Protein AF-A0ABC7ZG56-F1 (afdb_monomer)

Sequence (244 aa):
MPSNALLIEEIAHLINVSHSSVHNWIKTNLLEKLEIDHKIYVKTSSFLDFCRNHLGKNKLNKYANKSLKGVHNHQELILKYLEMLENSSDLENLGSYYEKELSNTTRNLEGIYYTPNRIVEQLFTLPKDFDATQAIFCDPAVGSGNFVMHALKLGFKVENIYGYDTDAFAVALTKKRIKERYRLDCPNIMQKDFLSLKHAPQFDCIFTNPPWGKKYNQNQKENFKQKFNLSQSLDSASLFFIAS

Structure (mmCIF, N/CA/C/O backbone):
data_AF-A0ABC7ZG56-F1
#
_entry.id   AF-A0ABC7ZG56-F1
#
loop_
_atom_site.group_PDB
_atom_site.id
_atom_site.type_symbol
_atom_site.label_atom_id
_atom_site.label_alt_id
_atom_site.label_comp_id
_atom_site.label_asym_id
_atom_site.label_entity_id
_atom_site.label_seq_id
_atom_site.pdbx_PDB_ins_code
_atom_site.Cartn_x
_atom_site.Cartn_y
_atom_site.Cartn_z
_atom_site.occupancy
_atom_site.B_iso_or_equiv
_atom_site.auth_seq_id
_atom_site.auth_comp_id
_atom_site.auth_asym_id
_atom_site.auth_atom_id
_atom_site.pdbx_PDB_model_num
ATOM 1 N N . MET A 1 1 ? -4.025 12.343 -4.371 1.00 50.28 1 MET A N 1
ATOM 2 C CA . MET A 1 1 ? -3.169 12.304 -5.578 1.00 50.28 1 MET A CA 1
ATOM 3 C C . MET A 1 1 ? -4.052 12.012 -6.774 1.00 50.28 1 MET A C 1
ATOM 5 O O . MET A 1 1 ? -4.984 11.236 -6.592 1.00 50.28 1 MET A O 1
ATOM 9 N N . PRO A 1 2 ? -3.788 12.591 -7.951 1.00 55.66 2 PRO A N 1
ATOM 10 C CA . PRO A 1 2 ? -4.538 12.263 -9.160 1.00 55.66 2 PRO A CA 1
ATOM 11 C C . PRO A 1 2 ? -4.300 10.798 -9.528 1.00 55.66 2 PRO A C 1
ATOM 13 O O . PRO A 1 2 ? -3.167 10.331 -9.455 1.00 55.66 2 PRO A O 1
ATOM 16 N N . SER A 1 3 ? -5.336 10.077 -9.954 1.00 58.78 3 SER A N 1
ATOM 17 C CA . SER A 1 3 ? -5.226 8.658 -10.331 1.00 58.78 3 SER A CA 1
ATOM 18 C C . SER A 1 3 ? -4.279 8.392 -11.513 1.00 58.78 3 SER A C 1
ATOM 20 O O . SER A 1 3 ? -3.828 7.265 -11.680 1.00 58.78 3 SER A O 1
ATOM 22 N N . ASN A 1 4 ? -3.965 9.422 -12.311 1.00 71.25 4 ASN A N 1
ATOM 23 C CA . ASN A 1 4 ? -3.183 9.325 -13.551 1.00 71.25 4 ASN A CA 1
ATOM 24 C C . ASN A 1 4 ? -1.877 10.143 -13.493 1.00 71.25 4 ASN A C 1
ATOM 26 O O . ASN A 1 4 ? -1.387 10.617 -14.523 1.00 71.25 4 ASN A O 1
ATOM 30 N N . ALA A 1 5 ? -1.346 10.387 -12.292 1.00 82.62 5 ALA A N 1
ATOM 31 C CA . ALA A 1 5 ? -0.096 11.115 -12.129 1.00 82.62 5 ALA A CA 1
ATOM 32 C C . ALA A 1 5 ? 0.734 10.567 -10.962 1.00 82.62 5 ALA A C 1
ATOM 34 O O . ALA A 1 5 ? 0.188 10.209 -9.919 1.00 82.62 5 ALA A O 1
ATOM 35 N N . LEU A 1 6 ? 2.052 10.554 -11.141 1.00 81.62 6 LEU A N 1
ATOM 36 C CA . L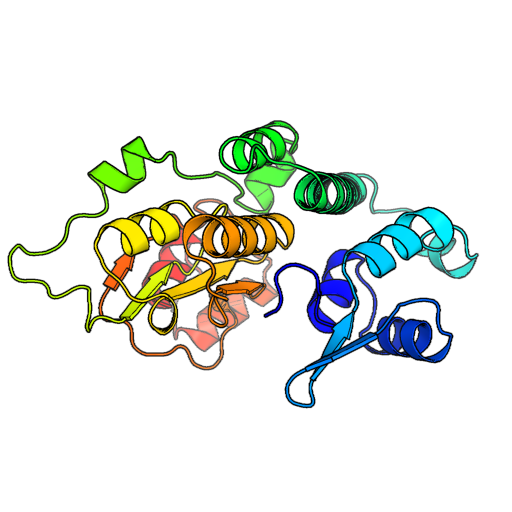EU A 1 6 ? 3.046 10.101 -10.170 1.00 81.62 6 LEU A CA 1
ATOM 37 C C . LEU A 1 6 ? 3.840 11.293 -9.629 1.00 81.62 6 LEU A C 1
ATOM 39 O O . LEU A 1 6 ? 4.141 12.240 -10.359 1.00 81.62 6 LEU A O 1
ATOM 43 N N . LEU A 1 7 ? 4.212 11.258 -8.356 1.00 86.50 7 LEU A N 1
ATOM 44 C CA . LEU A 1 7 ? 5.188 12.181 -7.788 1.00 86.50 7 LEU A CA 1
ATOM 45 C C . LEU A 1 7 ? 6.599 11.870 -8.292 1.00 86.50 7 LEU A C 1
ATOM 47 O O . LEU A 1 7 ? 6.950 10.742 -8.635 1.00 86.50 7 LEU A O 1
ATOM 51 N N . ILE A 1 8 ? 7.452 12.891 -8.239 1.00 85.75 8 ILE A N 1
ATOM 52 C CA . ILE A 1 8 ? 8.884 12.766 -8.536 1.00 85.75 8 ILE A CA 1
ATOM 53 C C . ILE A 1 8 ? 9.555 11.709 -7.648 1.00 85.75 8 ILE A C 1
ATOM 55 O O . ILE A 1 8 ? 10.401 10.956 -8.126 1.00 85.75 8 ILE A O 1
ATOM 59 N N . GLU A 1 9 ? 9.160 11.640 -6.376 1.00 82.56 9 GLU A N 1
ATOM 60 C CA . GLU A 1 9 ? 9.658 10.657 -5.408 1.00 82.56 9 GLU A CA 1
ATOM 61 C C . GLU A 1 9 ? 9.256 9.225 -5.799 1.00 82.56 9 GLU A C 1
ATOM 63 O O . GLU A 1 9 ? 10.093 8.324 -5.784 1.00 82.56 9 GLU A O 1
ATOM 68 N N . GLU A 1 10 ? 8.003 9.035 -6.232 1.00 80.62 10 GLU A N 1
ATOM 69 C CA . GLU A 1 10 ? 7.469 7.742 -6.684 1.00 80.62 10 GLU A CA 1
ATOM 70 C C . GLU A 1 10 ? 8.227 7.258 -7.933 1.00 80.62 10 GLU A C 1
ATOM 72 O O . GLU A 1 10 ? 8.690 6.119 -7.979 1.00 80.62 10 GLU A O 1
ATOM 77 N N . ILE A 1 11 ? 8.457 8.144 -8.912 1.00 83.19 11 ILE A N 1
ATOM 78 C CA . ILE A 1 11 ? 9.245 7.832 -10.116 1.00 83.19 11 ILE A CA 1
ATOM 79 C C . ILE A 1 11 ? 10.693 7.489 -9.769 1.00 83.19 11 ILE A C 1
ATOM 81 O O . ILE A 1 11 ? 11.227 6.491 -10.253 1.00 83.19 11 ILE A O 1
ATOM 85 N N . ALA A 1 12 ? 11.346 8.313 -8.950 1.00 79.06 12 ALA A N 1
ATOM 86 C CA . ALA A 1 12 ? 12.736 8.096 -8.564 1.00 79.06 12 ALA A CA 1
ATOM 87 C C . ALA A 1 12 ? 12.921 6.723 -7.906 1.00 79.06 12 ALA A C 1
ATOM 89 O O . ALA A 1 12 ? 13.868 6.002 -8.228 1.00 79.06 12 ALA A O 1
ATOM 90 N N . HIS A 1 13 ? 11.975 6.336 -7.050 1.00 75.69 13 HIS A N 1
ATOM 91 C CA . HIS A 1 13 ? 11.958 5.027 -6.416 1.00 75.69 13 HIS A CA 1
ATOM 92 C C . HIS A 1 13 ? 11.705 3.890 -7.422 1.00 75.69 13 HIS A C 1
ATOM 94 O O . HIS A 1 13 ? 12.459 2.917 -7.445 1.00 75.69 13 HIS A O 1
ATOM 100 N N . LEU A 1 14 ? 10.701 4.036 -8.296 1.00 75.81 14 LEU A N 1
ATOM 101 C CA . LEU A 1 14 ? 10.276 3.025 -9.275 1.00 75.81 14 LEU A CA 1
ATOM 102 C C . LEU A 1 14 ? 11.404 2.525 -10.181 1.00 75.81 14 LEU A C 1
ATOM 104 O O . LEU A 1 14 ? 11.524 1.326 -10.417 1.00 75.81 14 LEU A O 1
ATOM 108 N N . ILE A 1 15 ? 12.232 3.439 -10.682 1.00 76.00 15 ILE A N 1
ATOM 109 C CA . ILE A 1 15 ? 13.326 3.130 -11.620 1.00 76.00 15 ILE A CA 1
ATOM 110 C C . ILE A 1 15 ? 14.713 3.290 -10.986 1.00 76.00 15 ILE A C 1
ATOM 112 O O . ILE A 1 15 ? 15.718 3.299 -11.695 1.00 76.00 15 ILE A O 1
ATOM 116 N N . ASN A 1 16 ? 14.770 3.387 -9.653 1.00 69.75 16 ASN A N 1
ATOM 117 C CA . ASN A 1 16 ? 15.993 3.459 -8.852 1.00 69.75 16 ASN A CA 1
ATOM 118 C C . ASN A 1 16 ? 16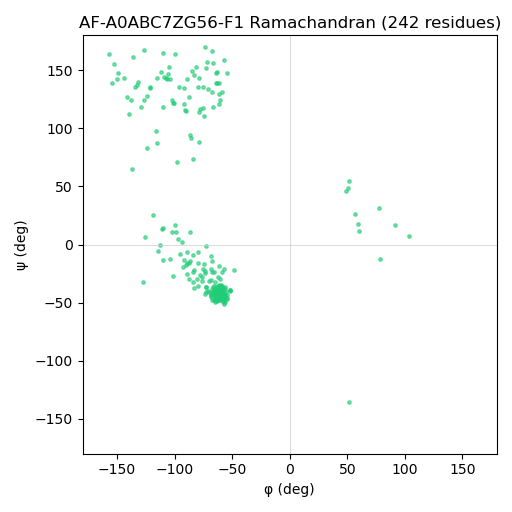.988 4.541 -9.327 1.00 69.75 16 ASN A C 1
ATOM 120 O O . ASN A 1 16 ? 18.157 4.270 -9.614 1.00 69.75 16 ASN A O 1
ATOM 124 N N . VAL A 1 17 ? 16.514 5.784 -9.420 1.00 76.69 17 VAL A N 1
ATOM 125 C CA . VAL A 1 17 ? 17.313 6.961 -9.797 1.00 76.69 17 VAL A CA 1
ATOM 126 C C . VAL A 1 17 ? 17.177 8.079 -8.766 1.00 76.69 17 VAL A C 1
ATOM 128 O O . VAL A 1 17 ? 16.308 8.054 -7.904 1.00 76.69 17 VAL A O 1
ATOM 131 N N . SER A 1 18 ? 18.036 9.096 -8.843 1.00 77.69 18 SER A N 1
ATOM 132 C CA . SER A 1 18 ? 17.935 10.257 -7.949 1.00 77.69 18 SER A CA 1
ATOM 133 C C . SER A 1 18 ? 16.742 11.158 -8.302 1.00 77.69 18 SER A C 1
ATOM 135 O O . SER A 1 18 ? 16.402 11.296 -9.480 1.00 77.69 18 SER A O 1
ATOM 137 N N . HIS A 1 19 ? 16.174 11.872 -7.318 1.00 83.50 19 HIS A N 1
ATOM 138 C CA . HIS A 1 19 ? 15.174 12.924 -7.576 1.00 83.50 19 HIS A CA 1
ATOM 139 C C . HIS A 1 19 ? 15.672 13.945 -8.614 1.00 83.50 19 HIS A C 1
ATOM 141 O O . HIS A 1 19 ? 14.928 14.354 -9.503 1.00 83.50 19 HIS A O 1
ATOM 147 N N . SER A 1 20 ? 16.957 14.310 -8.554 1.00 78.06 20 SER A N 1
ATOM 148 C CA . SER A 1 20 ? 17.592 15.228 -9.507 1.00 78.06 20 SER A CA 1
ATOM 149 C C . SER A 1 20 ? 17.557 14.709 -10.947 1.00 78.06 20 SER A C 1
ATOM 151 O O . SER A 1 20 ? 17.384 15.496 -11.875 1.00 78.06 20 SER A O 1
ATOM 153 N N . SER A 1 21 ? 17.681 13.394 -11.151 1.00 81.44 21 SER A N 1
ATOM 154 C CA . SER A 1 21 ? 17.562 12.766 -12.473 1.00 81.44 21 SER A CA 1
ATOM 155 C C . SER A 1 21 ? 16.161 12.969 -13.049 1.00 81.44 21 SER A C 1
ATOM 157 O O . SER A 1 21 ? 16.029 13.413 -14.187 1.00 81.44 21 SER A O 1
ATOM 159 N N . VAL A 1 22 ? 15.126 12.741 -12.235 1.00 84.00 22 VAL A N 1
ATOM 160 C CA . VAL A 1 22 ? 13.724 12.945 -12.627 1.00 84.00 22 VAL A CA 1
ATOM 161 C C . VAL A 1 22 ? 13.446 14.420 -12.927 1.00 84.00 22 VAL A C 1
ATOM 163 O O . VAL A 1 22 ? 12.872 14.743 -13.966 1.00 84.00 22 VAL A O 1
ATOM 166 N N . HIS A 1 23 ? 13.931 15.335 -12.082 1.00 85.56 23 HIS A N 1
ATOM 167 C CA . HIS A 1 23 ? 13.834 16.776 -12.335 1.00 85.56 23 HIS A CA 1
ATOM 168 C C . HIS A 1 23 ? 14.504 17.195 -13.645 1.00 85.56 23 HIS A C 1
ATOM 170 O O . HIS A 1 23 ? 13.968 18.044 -14.357 1.00 85.56 23 HIS A O 1
ATOM 176 N N . ASN A 1 24 ? 15.662 16.622 -13.979 1.00 83.62 24 ASN A N 1
ATOM 177 C CA . ASN A 1 24 ? 16.332 16.913 -15.243 1.00 83.62 24 ASN A CA 1
ATOM 178 C C . ASN A 1 24 ? 15.495 16.449 -16.435 1.00 83.62 24 ASN A C 1
ATOM 180 O O . ASN A 1 24 ? 15.367 17.205 -17.390 1.00 83.62 24 ASN A O 1
ATOM 184 N N . TRP A 1 25 ? 14.865 15.276 -16.367 1.00 88.44 25 TRP A N 1
ATOM 185 C CA . TRP A 1 25 ? 13.986 14.802 -17.440 1.00 88.44 25 TRP A CA 1
ATOM 186 C C . TRP A 1 25 ? 12.738 15.664 -17.618 1.00 88.44 25 TRP A C 1
ATOM 188 O O . TRP A 1 25 ? 12.330 15.909 -18.751 1.00 88.44 25 TRP A O 1
ATOM 198 N N . ILE A 1 26 ? 12.181 16.196 -16.528 1.00 88.50 26 ILE A N 1
ATOM 199 C CA . ILE A 1 26 ? 11.107 17.196 -16.598 1.00 88.50 26 ILE A CA 1
ATOM 200 C C . ILE A 1 26 ? 11.616 18.478 -17.276 1.00 88.50 26 ILE A C 1
ATOM 202 O O . ILE A 1 26 ? 10.968 18.994 -18.181 1.00 88.50 26 ILE A O 1
ATOM 206 N N . LYS A 1 27 ? 12.799 18.981 -16.892 1.00 87.06 27 LYS A N 1
ATOM 207 C CA . LYS A 1 27 ? 13.405 20.183 -17.502 1.00 87.06 27 LYS A CA 1
ATOM 208 C C . LYS A 1 27 ? 13.703 20.007 -18.991 1.00 87.06 27 LYS A C 1
ATOM 210 O O . LYS A 1 27 ? 13.605 20.970 -19.742 1.00 87.06 27 LYS A O 1
ATOM 215 N N . THR A 1 28 ? 14.079 18.803 -19.416 1.00 84.06 28 THR A N 1
ATOM 216 C CA . THR A 1 28 ? 14.360 18.489 -20.823 1.00 84.06 28 THR A CA 1
ATOM 217 C C . THR A 1 28 ? 13.113 18.078 -21.610 1.00 84.06 28 THR A C 1
ATOM 219 O O . THR A 1 28 ? 13.259 17.572 -22.717 1.00 84.06 28 THR A O 1
ATOM 222 N N . ASN A 1 29 ? 11.906 18.249 -21.056 1.00 86.75 29 ASN A N 1
ATOM 223 C CA . ASN A 1 29 ? 10.631 17.851 -21.668 1.00 86.75 29 ASN A CA 1
ATOM 224 C C . ASN A 1 29 ? 10.546 16.356 -22.048 1.00 86.75 29 ASN A C 1
ATOM 226 O O . ASN A 1 29 ? 9.798 15.987 -22.948 1.00 86.75 29 ASN A O 1
ATOM 230 N N . LEU A 1 30 ? 11.307 15.490 -21.368 1.00 84.75 30 LEU A N 1
ATOM 231 C CA . LEU A 1 30 ? 11.212 14.030 -21.513 1.00 84.75 30 LEU A CA 1
ATOM 232 C C . LEU A 1 30 ? 10.094 13.435 -20.649 1.00 84.75 30 LEU A C 1
ATOM 234 O O . LEU A 1 30 ? 9.628 12.336 -20.929 1.00 84.75 30 LEU A O 1
ATOM 238 N N . LEU A 1 31 ? 9.689 14.150 -19.598 1.00 90.56 31 LEU A N 1
ATOM 239 C CA . LEU A 1 31 ? 8.550 13.822 -18.749 1.00 90.56 31 LEU A CA 1
ATOM 240 C C . LEU A 1 31 ? 7.580 15.002 -18.729 1.00 90.56 31 LEU A C 1
ATOM 242 O O . LEU A 1 31 ? 7.971 16.131 -18.424 1.00 90.56 31 LEU A O 1
ATOM 246 N N . GLU A 1 32 ? 6.314 14.735 -19.023 1.00 91.25 32 GLU A N 1
ATOM 247 C CA . GLU A 1 32 ? 5.244 15.722 -18.988 1.00 91.25 32 GLU A CA 1
ATOM 248 C C . GLU A 1 32 ? 4.807 15.969 -17.541 1.00 91.25 32 GLU A C 1
ATOM 250 O O . GLU A 1 32 ? 4.295 15.071 -16.863 1.00 91.25 32 GLU A O 1
ATOM 255 N N . LYS A 1 33 ? 5.002 17.205 -17.068 1.00 92.12 33 LYS A N 1
ATOM 256 C CA . LYS A 1 33 ? 4.613 17.610 -15.716 1.00 92.12 33 LYS A CA 1
ATOM 257 C C . LYS A 1 33 ? 3.146 18.035 -15.626 1.00 92.12 33 LYS A C 1
ATOM 259 O O . LYS A 1 33 ? 2.598 18.638 -16.544 1.00 92.12 33 LYS A O 1
ATOM 264 N N . LEU A 1 34 ? 2.561 17.811 -14.460 1.00 88.75 34 LEU A N 1
ATOM 265 C CA . LEU A 1 34 ? 1.301 18.382 -14.000 1.00 88.75 34 LEU A CA 1
ATOM 266 C C . LEU A 1 34 ? 1.571 19.156 -12.712 1.00 88.75 34 LEU A C 1
ATOM 268 O O . LEU A 1 34 ? 2.281 18.665 -11.839 1.00 88.75 34 LEU A O 1
ATOM 272 N N . GLU A 1 35 ? 1.013 20.354 -12.581 1.00 86.00 35 GLU A N 1
ATOM 273 C CA . GLU A 1 35 ? 1.124 21.145 -11.356 1.00 86.00 35 GLU A CA 1
ATOM 274 C C . GLU A 1 35 ? -0.235 21.192 -10.664 1.00 86.00 35 GLU A C 1
ATOM 276 O O . GLU A 1 35 ? -1.220 21.634 -11.254 1.00 86.00 35 GLU A O 1
ATOM 281 N N . ILE A 1 36 ? -0.297 20.661 -9.443 1.00 80.44 36 ILE A N 1
ATOM 282 C CA . ILE A 1 36 ? -1.528 20.539 -8.654 1.00 80.44 36 ILE A CA 1
ATOM 283 C C . ILE A 1 36 ? -1.173 20.915 -7.220 1.00 80.44 36 ILE A C 1
ATOM 285 O O . ILE A 1 36 ? -0.239 20.347 -6.655 1.00 80.44 36 ILE A O 1
ATOM 289 N N . ASP A 1 37 ? -1.875 21.896 -6.652 1.00 80.25 37 ASP A N 1
ATOM 290 C CA . ASP A 1 37 ? -1.635 22.412 -5.296 1.00 80.25 37 ASP A CA 1
ATOM 291 C C . ASP A 1 37 ? -0.153 22.741 -5.019 1.00 80.25 37 ASP A C 1
ATOM 293 O O . ASP A 1 37 ? 0.418 22.337 -4.005 1.00 80.25 37 ASP A O 1
ATOM 297 N N . HIS A 1 38 ? 0.501 23.433 -5.963 1.00 81.06 38 HIS A N 1
ATOM 298 C CA . HIS A 1 38 ? 1.930 23.797 -5.926 1.00 81.06 38 HIS A CA 1
ATOM 299 C C . HIS A 1 38 ? 2.913 22.614 -5.861 1.00 81.06 38 HIS A C 1
ATOM 301 O O . HIS A 1 38 ? 4.109 22.800 -5.624 1.00 81.06 38 HIS A O 1
ATOM 307 N N . LYS A 1 39 ? 2.437 21.386 -6.087 1.00 81.62 39 LYS A N 1
ATOM 308 C CA . LYS A 1 39 ? 3.267 20.187 -6.208 1.00 81.62 39 LYS A CA 1
ATOM 309 C C . LYS A 1 39 ? 3.386 19.766 -7.664 1.00 81.62 39 LYS A C 1
ATOM 311 O O . LYS A 1 39 ? 2.433 19.839 -8.438 1.00 81.62 39 LYS A O 1
ATOM 316 N N . ILE A 1 40 ? 4.580 19.293 -8.014 1.00 85.81 40 ILE A N 1
ATOM 317 C CA . ILE A 1 40 ? 4.885 18.780 -9.347 1.00 85.81 40 ILE A CA 1
ATOM 318 C C . ILE A 1 40 ? 4.622 17.277 -9.368 1.00 85.81 40 ILE A C 1
ATOM 320 O O . ILE A 1 40 ? 5.254 16.505 -8.645 1.00 85.81 40 ILE A O 1
ATOM 324 N N . TYR A 1 41 ? 3.721 16.887 -10.252 1.00 87.75 41 TYR A N 1
ATOM 325 C CA . TYR A 1 41 ? 3.442 15.518 -10.640 1.00 87.75 41 TYR A CA 1
ATOM 326 C C . TYR A 1 41 ? 3.918 15.292 -12.075 1.00 87.75 41 TYR A C 1
ATOM 328 O O . TYR A 1 41 ? 4.170 16.236 -12.822 1.00 87.75 41 TYR A O 1
ATOM 336 N N . VAL A 1 42 ? 4.020 14.037 -12.479 1.00 89.38 42 VAL A N 1
ATOM 337 C CA . VAL A 1 42 ? 4.306 13.612 -13.847 1.00 89.38 42 VAL A CA 1
ATOM 338 C C . VAL A 1 42 ? 3.150 12.741 -14.309 1.00 89.38 42 VAL A C 1
ATOM 340 O O . VAL A 1 42 ? 2.707 11.874 -13.556 1.00 89.38 42 VAL A O 1
ATOM 343 N N . LYS A 1 43 ? 2.643 12.960 -15.526 1.00 89.62 43 LYS A N 1
ATOM 344 C CA . LYS A 1 43 ? 1.596 12.090 -16.080 1.00 89.62 43 LYS A CA 1
ATOM 345 C C . LYS A 1 43 ? 2.096 10.652 -16.153 1.00 89.62 43 LYS A C 1
ATOM 347 O O . LYS A 1 43 ? 3.177 10.412 -16.692 1.00 89.62 43 LYS A O 1
ATOM 352 N N . THR A 1 44 ? 1.294 9.707 -15.664 1.00 83.06 44 THR A N 1
ATOM 353 C CA . THR A 1 44 ? 1.648 8.280 -15.690 1.00 83.06 44 THR A CA 1
ATOM 354 C C . THR A 1 44 ? 1.939 7.817 -17.122 1.00 83.06 44 THR A C 1
ATOM 356 O O . THR A 1 44 ? 3.005 7.255 -17.361 1.00 83.06 44 THR A O 1
ATOM 359 N N . SER A 1 45 ? 1.098 8.191 -18.091 1.00 83.06 45 SER A N 1
ATOM 360 C CA . SER A 1 45 ? 1.298 7.877 -19.511 1.00 83.06 45 SER A CA 1
ATOM 361 C C . SER A 1 45 ? 2.630 8.400 -20.060 1.00 83.06 45 SER A C 1
ATOM 363 O O . SER A 1 45 ? 3.370 7.661 -20.705 1.00 83.06 45 SER A O 1
ATOM 365 N N . SER A 1 46 ? 2.995 9.643 -19.733 1.00 88.69 46 SER A N 1
ATOM 366 C CA . SER A 1 46 ? 4.277 10.227 -20.141 1.00 88.69 46 SER A CA 1
ATOM 367 C C . SER A 1 46 ? 5.469 9.503 -19.511 1.00 88.69 46 SER A C 1
ATOM 369 O O . SER A 1 46 ? 6.484 9.282 -20.173 1.00 88.69 46 SER A O 1
ATOM 371 N N . PHE A 1 47 ? 5.358 9.092 -18.246 1.00 87.12 47 PHE A N 1
ATOM 372 C CA . PHE A 1 47 ? 6.390 8.294 -17.593 1.00 87.12 47 PHE A CA 1
ATOM 373 C C . PHE A 1 47 ? 6.539 6.900 -18.223 1.00 87.12 47 PHE A C 1
ATOM 375 O O . PHE A 1 47 ? 7.664 6.434 -18.427 1.00 87.12 47 PHE A O 1
ATOM 382 N N . LEU A 1 48 ? 5.434 6.248 -18.586 1.00 82.38 48 LEU A N 1
ATOM 383 C CA . LEU A 1 48 ? 5.456 4.962 -19.286 1.00 82.38 48 LEU A CA 1
ATOM 384 C C . LEU A 1 48 ? 6.064 5.099 -20.692 1.00 82.38 48 LEU A C 1
ATOM 386 O O . LEU A 1 48 ? 6.920 4.298 -21.076 1.00 82.38 48 LEU A O 1
ATOM 390 N N . ASP A 1 49 ? 5.718 6.153 -21.434 1.00 83.44 49 ASP A N 1
ATOM 391 C CA . ASP A 1 49 ? 6.354 6.496 -22.714 1.00 83.44 49 ASP A CA 1
ATOM 392 C C . ASP A 1 49 ? 7.861 6.699 -22.571 1.00 83.44 49 ASP A C 1
ATOM 394 O O . ASP A 1 49 ? 8.648 6.176 -23.370 1.00 83.44 49 ASP A O 1
ATOM 398 N N . PHE A 1 50 ? 8.282 7.409 -21.525 1.00 85.25 50 PHE A N 1
ATOM 399 C CA . PHE A 1 50 ? 9.689 7.587 -21.198 1.00 85.25 50 PHE A CA 1
ATOM 400 C C . PHE A 1 50 ? 10.387 6.250 -20.924 1.00 85.25 50 PHE A C 1
ATOM 402 O O . PHE A 1 50 ? 11.479 6.006 -21.446 1.00 85.25 50 PHE A O 1
ATOM 409 N N . CYS A 1 51 ? 9.749 5.354 -20.168 1.00 78.69 51 CYS A N 1
ATOM 410 C CA . CYS A 1 51 ? 10.280 4.021 -19.900 1.00 78.69 51 CYS A CA 1
ATOM 411 C C . CYS A 1 51 ? 10.480 3.207 -21.188 1.00 78.69 51 CYS A C 1
ATOM 413 O O . CYS A 1 51 ? 11.541 2.614 -21.377 1.00 78.69 51 CYS A O 1
ATOM 415 N N . ARG A 1 52 ? 9.518 3.248 -22.118 1.00 73.38 52 ARG A N 1
ATOM 416 C CA . ARG A 1 52 ? 9.590 2.537 -23.409 1.00 73.38 52 ARG A CA 1
ATOM 417 C C . ARG A 1 52 ? 10.669 3.091 -24.342 1.00 73.38 52 ARG A C 1
ATOM 419 O O . ARG A 1 52 ? 11.378 2.346 -25.034 1.00 73.38 52 ARG A O 1
ATOM 426 N N . ASN A 1 53 ? 10.783 4.414 -24.395 1.00 76.88 53 ASN A N 1
ATOM 427 C CA . ASN A 1 53 ? 11.533 5.086 -25.452 1.00 76.88 53 ASN A CA 1
ATOM 428 C C . ASN A 1 53 ? 12.924 5.556 -25.027 1.00 76.88 53 ASN A C 1
ATOM 430 O O . ASN A 1 53 ? 13.813 5.604 -25.877 1.00 76.88 53 ASN A O 1
ATOM 434 N N . HIS A 1 54 ? 13.142 5.832 -23.741 1.00 72.88 54 HIS A N 1
ATOM 435 C CA . HIS A 1 54 ? 14.340 6.523 -23.257 1.00 72.88 54 HIS A CA 1
ATOM 436 C C . HIS A 1 54 ? 15.075 5.792 -22.124 1.00 72.88 54 HIS A C 1
ATOM 438 O O . HIS A 1 54 ? 16.310 5.858 -22.060 1.00 72.88 54 HIS A O 1
ATOM 444 N N . LEU A 1 55 ? 14.367 5.064 -21.255 1.00 68.31 55 LEU A N 1
ATOM 445 C CA . LEU A 1 55 ? 14.987 4.306 -20.166 1.00 68.31 55 LEU A CA 1
ATOM 446 C C . LEU A 1 55 ? 15.816 3.134 -20.729 1.00 68.31 55 LEU A C 1
ATOM 448 O O . LEU A 1 55 ? 15.389 2.403 -21.616 1.00 68.31 55 LEU A O 1
ATOM 452 N N . GLY A 1 56 ? 17.063 2.990 -20.272 1.00 55.75 56 GLY A N 1
ATOM 453 C CA . GLY A 1 56 ? 17.963 1.902 -20.697 1.00 55.75 56 GLY A CA 1
ATOM 454 C C . GLY A 1 56 ? 18.651 2.061 -22.066 1.00 55.75 56 GLY A C 1
ATOM 455 O O . GLY A 1 56 ? 19.624 1.353 -22.322 1.00 55.75 56 GLY A O 1
ATOM 456 N N . LYS A 1 57 ? 18.237 3.013 -22.920 1.00 57.72 57 LYS A N 1
ATOM 457 C CA . LYS A 1 57 ? 18.845 3.238 -24.255 1.00 57.72 57 LYS A CA 1
ATOM 458 C C . LYS A 1 57 ? 20.028 4.221 -24.259 1.00 57.72 57 LYS A C 1
ATOM 460 O O . LYS A 1 57 ? 20.828 4.212 -25.192 1.00 57.72 57 LYS A O 1
ATOM 465 N N . ASN A 1 58 ? 20.205 5.016 -23.199 1.00 51.84 58 ASN A N 1
ATOM 466 C CA . ASN A 1 58 ? 21.340 5.935 -23.046 1.00 51.84 58 ASN A CA 1
ATOM 467 C C . ASN A 1 58 ? 22.522 5.280 -22.295 1.00 51.84 58 ASN A C 1
ATOM 469 O O . ASN A 1 58 ? 22.343 4.644 -21.255 1.00 51.84 58 ASN A O 1
ATOM 473 N N . LYS A 1 59 ? 23.751 5.470 -22.812 1.00 42.31 59 LYS A N 1
ATOM 474 C CA . LYS A 1 59 ? 25.027 4.833 -22.385 1.00 42.31 59 LYS A CA 1
ATOM 475 C C . LYS A 1 59 ? 25.327 4.845 -20.871 1.00 42.31 59 LYS A C 1
ATOM 477 O O . LYS A 1 59 ? 26.093 3.999 -20.416 1.00 42.31 59 LYS A O 1
ATOM 482 N N . LEU A 1 60 ? 24.728 5.751 -20.097 1.00 44.69 60 LEU A N 1
ATOM 483 C CA . LEU A 1 60 ? 24.947 5.917 -18.652 1.00 44.69 60 LEU A CA 1
ATOM 484 C C . LEU A 1 60 ? 24.426 4.750 -17.790 1.00 44.69 60 LEU A C 1
ATOM 486 O O . LEU A 1 60 ? 24.941 4.538 -16.698 1.00 44.69 60 LEU A O 1
ATOM 490 N N . ASN A 1 61 ? 23.492 3.932 -18.290 1.00 49.06 61 ASN A N 1
ATOM 491 C CA . ASN A 1 61 ? 22.917 2.817 -17.518 1.00 49.06 61 ASN A CA 1
ATOM 492 C C . ASN A 1 61 ? 23.679 1.489 -17.657 1.00 49.06 61 ASN A C 1
ATOM 494 O O . ASN A 1 61 ? 23.368 0.518 -16.972 1.00 49.06 61 ASN A O 1
ATOM 498 N N . LYS A 1 62 ? 24.693 1.402 -18.529 1.00 40.78 62 LYS A N 1
ATOM 499 C CA . LYS A 1 62 ? 25.348 0.119 -18.840 1.00 40.78 62 LYS A CA 1
ATOM 500 C C . LYS A 1 62 ? 26.263 -0.392 -17.714 1.00 40.78 62 LYS A C 1
ATOM 502 O O . LYS A 1 62 ? 26.472 -1.598 -17.610 1.00 40.78 62 LYS A O 1
ATOM 507 N N . TYR A 1 63 ? 26.768 0.498 -16.856 1.00 39.78 63 TYR A N 1
ATOM 508 C CA . TYR A 1 63 ? 27.731 0.164 -15.795 1.00 39.78 63 TYR A CA 1
ATOM 509 C C . TYR A 1 63 ? 27.095 -0.288 -14.467 1.00 39.78 63 TYR A C 1
ATOM 511 O O . TYR A 1 63 ? 27.774 -0.931 -13.673 1.00 39.78 63 TYR A O 1
ATOM 519 N N . ALA A 1 64 ? 25.795 -0.057 -14.247 1.00 39.62 64 ALA A N 1
ATOM 520 C CA . ALA A 1 64 ? 25.083 -0.502 -13.038 1.00 39.62 64 ALA A CA 1
ATOM 521 C C . ALA A 1 64 ? 24.572 -1.962 -13.111 1.00 39.62 64 ALA A C 1
ATOM 523 O O . ALA A 1 64 ? 24.115 -2.521 -12.119 1.00 39.62 64 ALA A O 1
ATOM 524 N N . ASN A 1 65 ? 24.654 -2.611 -14.278 1.00 41.97 65 ASN A N 1
ATOM 525 C CA . ASN A 1 65 ? 23.802 -3.759 -14.621 1.00 41.97 65 ASN A CA 1
ATOM 526 C C . ASN A 1 65 ? 24.413 -5.159 -14.440 1.00 41.97 65 ASN A C 1
ATOM 528 O O . ASN A 1 65 ? 23.824 -6.143 -14.889 1.00 41.97 65 ASN A O 1
ATOM 532 N N . LYS A 1 66 ? 25.571 -5.304 -13.785 1.00 37.59 66 LYS A N 1
ATOM 533 C CA . LYS A 1 66 ? 26.220 -6.626 -13.672 1.00 37.59 66 LYS A CA 1
ATOM 534 C C . LYS A 1 66 ? 25.742 -7.478 -12.483 1.00 37.59 66 LYS A C 1
ATOM 536 O O . LYS A 1 66 ? 25.966 -8.682 -12.510 1.00 37.59 66 LYS A O 1
ATOM 541 N N . SER A 1 67 ? 25.039 -6.908 -11.495 1.00 37.88 67 SER A N 1
ATOM 542 C CA . SER A 1 67 ? 24.568 -7.628 -10.291 1.00 37.88 67 SER A CA 1
ATOM 543 C C . SER A 1 67 ? 23.040 -7.795 -10.160 1.00 37.88 67 SER A C 1
ATOM 545 O O . SER A 1 67 ? 22.588 -8.422 -9.208 1.00 37.88 67 SER A O 1
ATOM 547 N N . LEU A 1 68 ? 22.225 -7.287 -11.097 1.00 44.31 68 LEU A N 1
ATOM 548 C CA . LEU A 1 68 ? 20.786 -7.020 -10.870 1.00 44.31 68 LEU A CA 1
ATOM 549 C C . LEU A 1 68 ? 19.783 -7.924 -11.616 1.00 44.31 68 LEU A C 1
ATOM 551 O O . LEU A 1 68 ? 18.594 -7.617 -11.644 1.00 44.31 68 LEU A O 1
ATOM 555 N N . LYS A 1 69 ? 20.200 -9.051 -12.205 1.00 40.50 69 LYS A N 1
ATOM 556 C CA . LYS A 1 69 ? 19.305 -9.887 -13.041 1.00 40.50 69 LYS A CA 1
ATOM 557 C C . LYS A 1 69 ? 18.025 -10.396 -12.343 1.00 40.50 69 LYS A C 1
ATOM 559 O O . LYS A 1 69 ? 17.075 -10.720 -13.041 1.00 40.50 69 LYS A O 1
ATOM 564 N N . GLY A 1 70 ? 17.976 -10.454 -11.008 1.00 46.66 70 GLY A N 1
ATOM 565 C CA . GLY A 1 70 ? 16.756 -10.800 -10.256 1.00 46.66 70 GLY A CA 1
ATOM 566 C C . GLY A 1 70 ? 15.851 -9.610 -9.898 1.00 46.66 70 GLY A C 1
ATOM 567 O O . GLY A 1 70 ? 14.650 -9.794 -9.740 1.00 46.66 70 GLY A O 1
ATOM 568 N N . VAL A 1 71 ? 16.411 -8.399 -9.796 1.00 50.06 71 VAL A N 1
ATOM 569 C CA . VAL A 1 71 ? 15.700 -7.164 -9.402 1.00 50.06 71 VAL A CA 1
ATOM 570 C C . VAL A 1 71 ? 14.991 -6.523 -10.600 1.00 50.06 71 VAL A C 1
ATOM 572 O O . VAL A 1 71 ? 13.902 -5.978 -10.449 1.00 50.06 71 VAL A O 1
ATOM 575 N N . HIS A 1 72 ? 15.565 -6.659 -11.803 1.00 54.31 72 HIS A N 1
ATOM 576 C CA . HIS A 1 72 ? 15.001 -6.105 -13.044 1.00 54.31 72 HIS A CA 1
ATOM 577 C C . HIS A 1 72 ? 13.592 -6.625 -13.363 1.00 54.31 72 HIS A C 1
ATOM 579 O O . HIS A 1 72 ? 12.749 -5.848 -13.793 1.00 54.31 72 HIS A O 1
ATOM 585 N N . ASN A 1 73 ? 13.285 -7.893 -13.066 1.00 68.44 73 ASN A N 1
ATOM 586 C CA . ASN A 1 73 ? 11.970 -8.459 -13.391 1.00 68.44 73 ASN A CA 1
ATOM 587 C C . ASN A 1 73 ? 10.835 -7.822 -12.564 1.00 68.44 73 ASN A C 1
ATOM 589 O O . ASN A 1 73 ? 9.763 -7.554 -13.090 1.00 68.44 73 ASN A O 1
ATOM 593 N N . HIS A 1 74 ? 11.058 -7.516 -11.279 1.00 80.25 74 HIS A N 1
ATOM 594 C CA . HIS A 1 74 ? 9.996 -6.922 -10.453 1.00 80.25 74 HIS A CA 1
ATOM 595 C C . HIS A 1 74 ? 9.664 -5.492 -10.892 1.00 80.25 74 HIS A C 1
ATOM 597 O O . HIS A 1 74 ? 8.492 -5.161 -11.041 1.00 80.25 74 HIS A O 1
ATOM 603 N N . GLN A 1 75 ? 10.675 -4.665 -11.172 1.00 79.81 75 GLN A N 1
ATOM 604 C CA . GLN A 1 75 ? 10.452 -3.302 -11.665 1.00 79.81 75 GLN A CA 1
ATOM 605 C C . GLN A 1 75 ? 9.778 -3.292 -13.042 1.00 79.81 75 GLN A C 1
ATOM 607 O O . GLN A 1 75 ? 8.821 -2.548 -13.249 1.00 79.81 75 GLN A O 1
ATOM 612 N N . GLU A 1 76 ? 10.224 -4.143 -13.969 1.00 83.50 76 GLU A N 1
ATOM 613 C CA . GLU A 1 76 ? 9.577 -4.299 -15.277 1.00 83.50 76 GLU A CA 1
ATOM 614 C C . GLU A 1 76 ? 8.123 -4.767 -15.140 1.00 83.50 76 GLU A C 1
ATOM 616 O O . GLU A 1 76 ? 7.244 -4.255 -15.834 1.00 83.50 76 GLU A O 1
ATOM 621 N N . LEU A 1 77 ? 7.845 -5.684 -14.206 1.00 87.62 77 LEU A N 1
ATOM 622 C CA . LEU A 1 77 ? 6.491 -6.156 -13.935 1.00 87.62 77 LEU A CA 1
ATOM 623 C C . LEU A 1 77 ? 5.600 -5.046 -13.369 1.00 87.62 77 LEU A C 1
ATOM 625 O O . LEU A 1 77 ? 4.470 -4.896 -13.826 1.00 87.62 77 LEU A O 1
ATOM 629 N N . ILE A 1 78 ? 6.101 -4.237 -12.428 1.00 89.12 78 ILE A N 1
ATOM 630 C CA . ILE A 1 78 ? 5.376 -3.063 -11.924 1.00 89.12 78 ILE A CA 1
ATOM 631 C C . ILE A 1 78 ? 5.030 -2.128 -13.086 1.00 89.12 78 ILE A C 1
ATOM 633 O O . ILE A 1 78 ? 3.874 -1.737 -13.225 1.00 89.12 78 ILE A O 1
ATOM 637 N N . LEU A 1 79 ? 5.996 -1.801 -13.952 1.00 87.31 79 LEU A N 1
ATOM 638 C CA . LEU A 1 79 ? 5.764 -0.916 -15.099 1.00 87.31 79 LEU A CA 1
ATOM 639 C C . LEU A 1 79 ? 4.727 -1.493 -16.072 1.00 87.31 79 LEU A C 1
ATOM 641 O O . LEU A 1 79 ? 3.799 -0.782 -16.459 1.00 87.31 79 LEU A O 1
ATOM 645 N N . LYS A 1 80 ? 4.829 -2.786 -16.403 1.00 88.69 80 LYS A N 1
ATOM 646 C CA . LYS A 1 80 ? 3.839 -3.504 -17.222 1.00 88.69 80 LYS A CA 1
ATOM 647 C C . LYS A 1 80 ? 2.438 -3.379 -16.623 1.00 88.69 80 LYS A C 1
ATOM 649 O O . LYS A 1 80 ? 1.478 -3.085 -17.331 1.00 88.69 80 LYS A O 1
ATOM 654 N N . TYR A 1 81 ? 2.306 -3.602 -15.319 1.00 93.00 81 TYR A N 1
ATOM 655 C CA . TYR A 1 81 ? 1.008 -3.593 -14.654 1.00 93.00 81 TYR A CA 1
ATOM 656 C C . TYR A 1 81 ? 0.448 -2.188 -14.427 1.00 93.00 81 TYR A C 1
ATOM 658 O O . TYR A 1 81 ? -0.768 -2.022 -14.454 1.00 93.00 81 TYR A O 1
ATOM 666 N N . LEU A 1 82 ? 1.297 -1.167 -14.287 1.00 90.62 82 LEU A N 1
ATOM 667 C CA . LEU A 1 82 ? 0.874 0.234 -14.318 1.00 90.62 82 LEU A CA 1
ATOM 668 C C . LEU A 1 82 ? 0.321 0.624 -15.701 1.00 90.62 82 LEU A C 1
ATOM 670 O O . LEU A 1 82 ? -0.707 1.291 -15.769 1.00 90.62 82 LEU A O 1
ATOM 674 N N . GLU A 1 83 ? 0.928 0.156 -16.796 1.00 88.00 83 GLU A N 1
ATOM 675 C CA . GLU A 1 83 ? 0.404 0.365 -18.158 1.00 88.00 83 GLU A CA 1
ATOM 676 C C . GLU A 1 83 ? -0.933 -0.358 -18.380 1.00 88.00 83 GLU A C 1
ATOM 678 O O . GLU A 1 83 ? -1.888 0.212 -18.915 1.00 88.00 83 GLU A O 1
ATOM 683 N N . MET A 1 84 ? -1.040 -1.607 -17.917 1.00 90.62 84 MET A N 1
ATOM 684 C CA . MET A 1 84 ? -2.310 -2.337 -17.943 1.00 90.62 84 MET A CA 1
ATOM 685 C C . MET A 1 84 ? -3.371 -1.639 -17.092 1.00 90.62 84 MET A C 1
ATOM 687 O O . MET A 1 84 ? -4.529 -1.575 -17.497 1.00 90.62 84 MET A O 1
ATOM 691 N N . LEU A 1 85 ? -2.990 -1.085 -15.937 1.00 92.25 85 LEU A N 1
A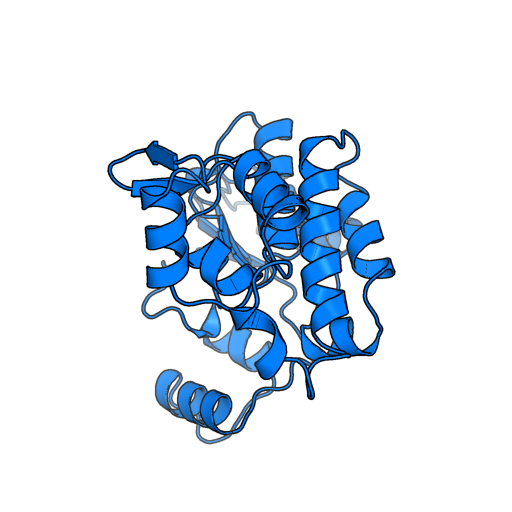TOM 692 C CA . LEU A 1 85 ? -3.897 -0.372 -15.048 1.00 92.25 85 LEU A CA 1
ATOM 693 C C . LEU A 1 85 ? -4.528 0.835 -15.739 1.00 92.25 85 LEU A C 1
ATOM 695 O O . LEU A 1 85 ? -5.711 1.065 -15.521 1.00 92.25 85 LEU A O 1
ATOM 699 N N . GLU A 1 86 ? -3.807 1.583 -16.583 1.00 85.94 86 GLU A N 1
ATOM 700 C CA . GLU A 1 86 ? -4.376 2.730 -17.312 1.00 85.94 86 GLU A CA 1
ATOM 701 C C . GLU A 1 86 ? -5.555 2.323 -18.206 1.00 85.94 86 GLU A C 1
ATOM 703 O O . GLU A 1 86 ? -6.570 3.023 -18.230 1.00 85.94 86 GLU A O 1
ATOM 708 N N . ASN A 1 87 ? -5.459 1.158 -18.849 1.00 82.56 87 ASN A N 1
ATOM 709 C CA . ASN A 1 87 ? -6.387 0.712 -19.890 1.00 82.56 87 ASN A CA 1
ATOM 710 C C . ASN A 1 87 ? -7.393 -0.357 -19.429 1.00 82.56 87 ASN A C 1
ATOM 712 O O . ASN A 1 87 ? -8.343 -0.661 -20.149 1.00 82.56 87 ASN A O 1
ATOM 716 N N . SER A 1 88 ? -7.188 -0.956 -18.254 1.00 84.12 88 SER A N 1
ATOM 717 C CA . SER A 1 88 ? -8.014 -2.061 -17.765 1.00 84.12 88 SER A CA 1
ATOM 718 C C . SER A 1 88 ? -9.337 -1.579 -17.170 1.00 84.12 88 SER A C 1
ATOM 720 O O . SER A 1 88 ? -9.359 -0.669 -16.342 1.00 84.12 88 SER A O 1
ATOM 722 N N . SER A 1 89 ? -10.423 -2.265 -17.534 1.00 79.94 89 SER A N 1
ATOM 723 C CA . SER A 1 89 ? -11.722 -2.202 -16.852 1.00 79.94 89 SER A CA 1
ATOM 724 C C . SER A 1 89 ? -11.882 -3.273 -15.763 1.00 79.94 89 SER A C 1
ATOM 726 O O . SER A 1 89 ? -12.812 -3.204 -14.964 1.00 79.94 89 SER A O 1
ATOM 728 N N . ASP A 1 90 ? -11.004 -4.282 -15.725 1.00 89.69 90 ASP A N 1
ATOM 729 C CA . ASP A 1 90 ? -11.039 -5.376 -14.745 1.00 89.69 90 ASP A CA 1
ATOM 730 C C . ASP A 1 90 ? -10.059 -5.105 -13.596 1.00 89.69 90 ASP A C 1
ATOM 732 O O . ASP A 1 90 ? -8.998 -5.722 -13.472 1.00 89.69 90 ASP A O 1
ATOM 736 N N . LEU A 1 91 ? -10.401 -4.124 -12.760 1.00 90.88 91 LEU A N 1
ATOM 737 C CA . LEU A 1 91 ? -9.571 -3.746 -11.614 1.00 90.88 91 LEU A CA 1
ATOM 738 C C . LEU A 1 91 ? -9.622 -4.759 -10.465 1.00 90.88 91 LEU A C 1
ATOM 740 O O . LEU A 1 91 ? -8.712 -4.794 -9.641 1.00 90.88 91 LEU A O 1
ATOM 744 N N . GLU A 1 92 ? -10.676 -5.572 -10.381 1.00 88.19 92 GLU A N 1
ATOM 745 C CA . GLU A 1 92 ? -10.834 -6.536 -9.287 1.00 88.19 92 GLU A CA 1
ATOM 746 C C . GLU A 1 92 ? -9.860 -7.711 -9.426 1.00 88.19 92 GLU A C 1
ATOM 748 O O . GLU A 1 92 ? -9.306 -8.164 -8.425 1.00 88.19 92 GLU A O 1
ATOM 753 N N . ASN A 1 93 ? -9.584 -8.165 -10.654 1.00 91.00 93 ASN A N 1
ATOM 754 C CA . ASN A 1 93 ? -8.654 -9.274 -10.873 1.00 91.00 93 ASN A CA 1
ATOM 755 C C . ASN A 1 93 ? -7.208 -8.835 -11.123 1.00 91.00 93 ASN A C 1
ATOM 757 O O . ASN A 1 93 ? -6.298 -9.645 -10.932 1.00 91.00 93 ASN A O 1
ATOM 761 N N . LEU A 1 94 ? -6.964 -7.573 -11.504 1.00 93.88 94 LEU A N 1
ATOM 762 C CA . LEU A 1 94 ? -5.624 -7.102 -11.875 1.00 93.88 94 LEU A CA 1
ATOM 763 C C . LEU A 1 94 ? -4.593 -7.300 -10.753 1.00 93.88 94 LEU A C 1
ATOM 765 O O . LEU A 1 94 ? -3.461 -7.694 -11.025 1.00 93.88 94 LEU A O 1
ATOM 769 N N . GLY A 1 95 ? -5.001 -7.114 -9.492 1.00 93.25 95 GLY A N 1
ATOM 770 C CA . GLY A 1 95 ? -4.159 -7.425 -8.334 1.00 93.25 95 GLY A CA 1
ATOM 771 C C . GLY A 1 95 ? -3.781 -8.908 -8.262 1.00 93.25 95 GLY A C 1
ATOM 772 O O . GLY A 1 95 ? -2.615 -9.241 -8.075 1.00 93.25 95 GLY A O 1
ATOM 773 N N . SER A 1 96 ? -4.735 -9.817 -8.485 1.00 92.56 96 SER A N 1
ATOM 774 C CA . SER A 1 96 ? -4.455 -11.261 -8.489 1.00 92.56 96 SER A CA 1
ATOM 775 C C . SER A 1 96 ? -3.525 -11.667 -9.632 1.00 92.56 96 SER A C 1
ATOM 777 O O . SER A 1 96 ? -2.668 -12.529 -9.442 1.00 92.56 96 SER A O 1
ATOM 779 N N . TYR A 1 97 ? -3.677 -11.065 -10.813 1.00 94.19 97 TYR A N 1
ATOM 780 C CA . TYR A 1 97 ? -2.790 -11.330 -11.947 1.00 94.19 97 TYR A CA 1
ATOM 781 C C . TYR A 1 97 ? -1.360 -10.869 -11.652 1.00 94.19 97 TYR A C 1
ATOM 783 O O . TYR A 1 97 ? -0.430 -11.662 -11.807 1.00 94.19 97 TYR A O 1
ATOM 791 N N . TYR A 1 98 ? -1.201 -9.653 -11.120 1.00 94.50 98 TYR A N 1
ATOM 792 C CA . TYR A 1 98 ? 0.097 -9.127 -10.701 1.00 94.50 98 TYR A CA 1
ATOM 793 C C . TYR A 1 98 ? 0.766 -10.036 -9.671 1.00 94.50 98 TYR A C 1
ATOM 795 O O . TYR A 1 98 ? 1.900 -10.472 -9.866 1.00 94.50 98 TYR A O 1
ATOM 803 N N . GLU A 1 99 ? 0.038 -10.396 -8.610 1.00 92.62 99 GLU A N 1
ATOM 804 C CA . GLU A 1 99 ? 0.557 -11.275 -7.566 1.00 92.62 99 GLU A CA 1
ATOM 805 C C . GLU A 1 99 ? 1.003 -12.626 -8.136 1.00 92.62 99 GLU A C 1
ATOM 807 O O . GLU A 1 99 ? 2.066 -13.124 -7.771 1.00 92.62 99 GLU A O 1
ATOM 812 N N . LYS A 1 100 ? 0.225 -13.223 -9.049 1.00 92.88 100 LYS A N 1
ATOM 813 C CA . LYS A 1 100 ? 0.538 -14.523 -9.665 1.00 92.88 100 LYS A CA 1
ATOM 814 C C . LYS A 1 100 ? 1.776 -14.483 -10.556 1.00 92.88 100 LYS A C 1
ATOM 816 O O . LYS A 1 100 ? 2.510 -15.470 -10.567 1.00 92.88 100 LYS A O 1
ATOM 821 N N . GLU A 1 101 ? 1.999 -13.385 -11.276 1.00 93.25 101 GLU A N 1
ATOM 822 C CA . GLU A 1 101 ? 3.168 -13.212 -12.146 1.00 93.25 101 GLU A CA 1
ATOM 823 C C . GLU A 1 101 ? 4.466 -12.933 -11.373 1.00 93.25 101 GLU A C 1
ATOM 825 O O . GLU A 1 101 ? 5.555 -13.192 -11.891 1.00 93.25 101 GLU A O 1
ATOM 830 N N . LEU A 1 102 ? 4.382 -12.465 -10.124 1.00 87.94 102 LEU A N 1
ATOM 831 C CA . LEU A 1 102 ? 5.560 -12.327 -9.272 1.00 87.94 102 LEU A CA 1
ATOM 832 C C . LEU A 1 102 ? 6.209 -13.688 -8.996 1.00 87.94 102 LEU A C 1
ATOM 834 O O . LEU A 1 102 ? 5.554 -14.687 -8.681 1.00 87.94 102 LEU A O 1
ATOM 838 N N . SER A 1 103 ? 7.543 -13.706 -9.021 1.00 86.19 103 SER A N 1
ATOM 839 C CA . SER A 1 103 ? 8.296 -14.882 -8.590 1.00 86.19 103 SER A CA 1
ATOM 840 C C . SER A 1 103 ? 8.054 -15.165 -7.101 1.00 86.19 103 SER A C 1
ATOM 842 O O . SER A 1 103 ? 7.904 -14.239 -6.301 1.00 86.19 103 SER A O 1
ATOM 844 N N . ASN A 1 104 ? 8.098 -16.442 -6.697 1.00 84.31 104 ASN A N 1
ATOM 845 C CA . ASN A 1 104 ? 8.032 -16.827 -5.279 1.00 84.31 104 ASN A CA 1
ATOM 846 C C . ASN A 1 104 ? 9.069 -16.077 -4.432 1.00 84.31 104 ASN A C 1
ATOM 848 O O . ASN A 1 104 ? 8.778 -15.655 -3.316 1.00 84.31 104 ASN A O 1
ATOM 852 N N . THR A 1 105 ? 10.275 -15.890 -4.971 1.00 82.44 105 THR A N 1
ATOM 853 C CA . THR A 1 105 ? 11.349 -15.147 -4.311 1.00 82.44 105 THR A CA 1
ATOM 854 C C . THR A 1 105 ? 10.946 -13.696 -4.071 1.00 82.44 105 THR A C 1
ATOM 856 O O . THR A 1 105 ? 11.079 -13.218 -2.952 1.00 82.44 105 THR A O 1
ATOM 859 N N . THR A 1 106 ? 10.400 -13.016 -5.081 1.00 84.06 106 THR A N 1
ATOM 860 C CA . THR A 1 106 ? 9.945 -11.623 -4.967 1.00 84.06 106 THR A CA 1
ATOM 861 C C . THR A 1 106 ? 8.782 -11.492 -3.989 1.00 84.06 106 THR A C 1
ATOM 863 O O . THR A 1 106 ? 8.857 -10.664 -3.087 1.00 84.06 106 THR A O 1
ATOM 866 N N . ARG A 1 107 ? 7.752 -12.349 -4.091 1.00 87.25 107 ARG A N 1
ATOM 867 C CA . ARG A 1 107 ? 6.623 -12.343 -3.143 1.00 87.25 107 ARG A CA 1
ATOM 868 C C . ARG A 1 107 ? 7.090 -12.513 -1.701 1.00 87.25 107 ARG A C 1
ATOM 870 O O . ARG A 1 107 ? 6.640 -11.788 -0.824 1.00 87.25 107 ARG A O 1
ATOM 877 N N . ASN A 1 108 ? 8.031 -13.424 -1.457 1.00 83.00 108 ASN A N 1
ATOM 878 C CA . ASN A 1 108 ? 8.582 -13.656 -0.122 1.00 83.00 108 ASN A CA 1
ATOM 879 C C . ASN A 1 108 ? 9.461 -12.507 0.381 1.00 83.00 108 ASN A C 1
ATOM 881 O O . ASN A 1 108 ? 9.398 -12.172 1.561 1.00 83.00 108 ASN A O 1
ATOM 885 N N . LEU A 1 109 ? 10.297 -11.929 -0.486 1.00 83.19 109 LEU A N 1
ATOM 886 C CA . LEU A 1 109 ? 11.191 -10.832 -0.115 1.00 83.19 109 LEU A CA 1
ATOM 887 C C . LEU A 1 109 ? 10.417 -9.551 0.188 1.00 83.19 109 LEU A C 1
ATOM 889 O O . LEU A 1 109 ? 10.688 -8.912 1.201 1.00 83.19 109 LEU A O 1
ATOM 893 N N . GLU A 1 110 ? 9.449 -9.207 -0.660 1.00 83.38 110 GLU A N 1
ATOM 894 C CA . GLU A 1 110 ? 8.688 -7.964 -0.533 1.00 83.38 110 GLU A CA 1
ATOM 895 C C . GLU A 1 110 ? 7.430 -8.104 0.324 1.00 83.38 110 GLU A C 1
ATOM 897 O O . GLU A 1 110 ? 6.933 -7.101 0.832 1.00 83.38 110 GLU A O 1
ATOM 902 N N . GLY A 1 111 ? 6.962 -9.335 0.548 1.00 84.75 111 GLY A N 1
ATOM 903 C CA . GLY A 1 111 ? 5.751 -9.629 1.308 1.00 84.75 111 GLY A CA 1
ATOM 904 C C . GLY A 1 111 ? 4.459 -9.384 0.526 1.00 84.75 111 GLY A C 1
ATOM 905 O O . GLY A 1 111 ? 3.454 -9.022 1.124 1.00 84.75 111 GLY A O 1
ATOM 906 N N . ILE A 1 112 ? 4.476 -9.576 -0.797 1.00 88.31 112 ILE A N 1
ATOM 907 C CA . ILE A 1 112 ? 3.330 -9.289 -1.672 1.00 88.31 112 ILE A CA 1
ATOM 908 C C . ILE A 1 112 ? 2.400 -10.506 -1.719 1.00 88.31 112 ILE A C 1
ATOM 910 O O . ILE A 1 112 ? 2.606 -11.425 -2.515 1.00 88.31 112 ILE A O 1
ATOM 914 N N . TYR A 1 113 ? 1.392 -10.485 -0.848 1.00 91.12 113 TYR A N 1
ATOM 915 C CA . TYR A 1 113 ? 0.320 -11.475 -0.761 1.00 91.12 113 TYR A CA 1
ATOM 916 C C . TYR A 1 113 ? -1.003 -10.761 -0.486 1.00 91.12 113 TYR A C 1
ATOM 918 O O . TYR A 1 113 ? -1.181 -10.183 0.587 1.00 91.12 113 TYR A O 1
ATOM 926 N N . TYR A 1 114 ? -1.935 -10.763 -1.440 1.00 93.88 114 TYR A N 1
ATOM 927 C CA . TYR A 1 114 ? -3.158 -9.981 -1.296 1.00 93.88 114 TYR A CA 1
ATOM 928 C C . TYR A 1 114 ? -4.254 -10.746 -0.559 1.00 93.88 114 TYR A C 1
ATOM 930 O O . TYR A 1 114 ? -4.654 -11.845 -0.939 1.00 93.88 114 TYR A O 1
ATOM 938 N N . THR A 1 115 ? -4.793 -10.118 0.487 1.00 94.44 115 THR A N 1
ATOM 939 C CA . THR A 1 115 ? -5.876 -10.675 1.305 1.00 94.44 115 THR A CA 1
ATOM 940 C C . THR A 1 115 ? -7.165 -10.790 0.485 1.00 94.44 115 THR A C 1
ATOM 942 O O . THR A 1 115 ? -7.687 -9.763 0.043 1.00 94.44 115 THR A O 1
ATOM 945 N N . PRO A 1 116 ? -7.732 -11.993 0.280 1.00 93.81 116 PRO A N 1
ATOM 946 C CA . PRO A 1 116 ? -8.978 -12.153 -0.468 1.00 93.81 116 PRO A CA 1
ATOM 947 C C . PRO A 1 116 ? -10.164 -11.473 0.230 1.00 93.81 116 PRO A C 1
ATOM 949 O O . PRO A 1 116 ? -10.249 -11.495 1.457 1.00 93.81 116 PRO A O 1
ATOM 952 N N . ASN A 1 117 ? -11.134 -10.961 -0.540 1.00 93.81 117 ASN A N 1
ATOM 953 C CA . ASN A 1 117 ? -12.322 -10.274 0.001 1.00 93.81 117 ASN A CA 1
ATOM 954 C C . ASN A 1 117 ? -13.062 -11.090 1.074 1.00 93.81 117 ASN A C 1
ATOM 956 O O . ASN A 1 117 ? -13.437 -10.540 2.100 1.00 93.81 117 ASN A O 1
ATOM 960 N N . ARG A 1 118 ? -13.195 -12.410 0.886 1.00 95.31 118 ARG A N 1
ATOM 961 C CA . ARG A 1 118 ? -13.820 -13.298 1.880 1.00 95.31 118 ARG A CA 1
ATOM 962 C C . ARG A 1 118 ? -13.119 -13.246 3.242 1.00 95.31 118 ARG A C 1
ATOM 964 O O . ARG A 1 118 ? -13.786 -13.305 4.264 1.00 95.31 118 ARG A O 1
ATOM 971 N N . ILE A 1 119 ? -11.788 -13.176 3.257 1.00 96.12 119 ILE A N 1
ATOM 972 C CA . ILE A 1 119 ? -11.013 -13.099 4.502 1.00 96.12 119 ILE A CA 1
ATOM 973 C C . ILE A 1 119 ? -11.169 -11.712 5.125 1.00 96.12 119 ILE A C 1
ATOM 975 O O . ILE A 1 119 ? -11.372 -11.611 6.329 1.00 96.12 119 ILE A O 1
ATOM 979 N N . VAL A 1 120 ? -11.152 -10.654 4.308 1.00 96.44 120 VAL A N 1
ATOM 980 C CA . VAL A 1 120 ? -11.420 -9.285 4.774 1.00 96.44 120 VAL A CA 1
ATOM 981 C C . VAL A 1 120 ? -12.785 -9.198 5.457 1.00 96.44 120 VAL A C 1
ATOM 983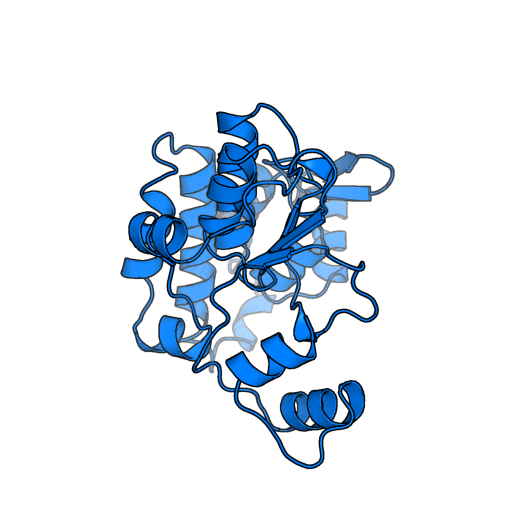 O O . VAL A 1 120 ? -12.860 -8.733 6.584 1.00 96.44 120 VAL A O 1
ATOM 986 N N . GLU A 1 121 ? -13.843 -9.710 4.828 1.00 93.81 121 GLU A N 1
ATOM 987 C CA . GLU A 1 121 ? -15.206 -9.712 5.381 1.00 93.81 121 GLU A CA 1
ATOM 988 C C . GLU A 1 121 ? -15.323 -10.490 6.700 1.00 93.81 121 GLU A C 1
ATOM 990 O O . GLU A 1 121 ? -16.153 -10.159 7.539 1.00 93.81 121 GLU A O 1
ATOM 995 N N . GLN A 1 122 ? -14.494 -11.518 6.899 1.00 94.12 122 GLN A N 1
ATOM 996 C CA . GLN A 1 122 ? -14.465 -12.292 8.142 1.00 94.12 122 GLN A CA 1
ATOM 997 C C . GLN A 1 122 ? -13.689 -11.594 9.264 1.00 94.12 122 GLN A C 1
ATOM 999 O O . GLN A 1 122 ? -14.053 -11.739 10.428 1.00 94.12 122 GLN A O 1
ATOM 1004 N N . LEU A 1 123 ? -12.611 -10.882 8.928 1.00 93.38 123 LEU A N 1
ATOM 1005 C CA . LEU A 1 123 ? -11.739 -10.223 9.904 1.00 93.38 123 LEU A CA 1
ATOM 1006 C C . LEU A 1 123 ? -12.219 -8.818 10.275 1.00 93.38 123 LEU A C 1
ATOM 1008 O O . LEU A 1 123 ? -11.969 -8.362 11.387 1.00 93.38 123 LEU A O 1
ATOM 1012 N N . PHE A 1 124 ? -12.887 -8.122 9.356 1.00 95.06 124 PHE A N 1
ATOM 1013 C CA . PHE A 1 124 ? -13.305 -6.736 9.533 1.00 95.06 124 PHE A CA 1
ATOM 1014 C C . PHE A 1 124 ? -14.631 -6.660 10.297 1.00 95.06 124 PHE A C 1
ATOM 1016 O O . PHE A 1 124 ? -15.688 -6.361 9.746 1.00 95.06 124 PHE A O 1
ATOM 1023 N N . THR A 1 125 ? -14.569 -6.918 11.601 1.00 92.19 125 THR A N 1
ATOM 1024 C CA . THR A 1 125 ? -15.720 -6.816 12.503 1.00 92.19 125 THR A CA 1
ATOM 1025 C C . THR A 1 125 ? -15.658 -5.534 13.321 1.00 92.19 125 THR A C 1
ATOM 1027 O O . THR A 1 125 ? -14.687 -5.307 14.043 1.00 92.19 125 THR A O 1
ATOM 1030 N N . LEU A 1 126 ? -16.711 -4.721 13.251 1.00 92.94 126 LEU A N 1
ATOM 1031 C CA . LEU A 1 126 ? -16.862 -3.510 14.057 1.00 92.94 126 LEU A CA 1
ATOM 1032 C C . LEU A 1 126 ? -17.879 -3.725 15.188 1.00 92.94 126 LEU A C 1
ATOM 1034 O O . LEU A 1 126 ? -18.801 -4.534 15.035 1.00 92.94 126 LEU A O 1
ATOM 1038 N N . PRO A 1 127 ? -17.753 -2.999 16.315 1.00 93.44 127 PRO A N 1
ATOM 1039 C CA . PRO A 1 127 ? -18.804 -2.941 17.323 1.00 93.44 127 PRO A CA 1
ATOM 1040 C C . PRO A 1 127 ? -20.141 -2.498 16.715 1.00 93.44 127 PRO A C 1
ATOM 1042 O O . PRO A 1 127 ? -20.172 -1.682 15.798 1.00 93.44 127 PRO A O 1
ATOM 1045 N N . LYS A 1 128 ? -21.256 -3.006 17.253 1.00 89.94 128 LYS A N 1
ATOM 1046 C CA . LYS A 1 128 ? -22.603 -2.753 16.710 1.00 89.94 128 LYS A CA 1
ATOM 1047 C C . LYS A 1 128 ? -22.955 -1.262 16.612 1.00 89.94 128 LYS A C 1
ATOM 1049 O O . LYS A 1 128 ? -23.604 -0.862 15.654 1.00 89.94 128 LYS A O 1
ATOM 1054 N N . ASP A 1 129 ? -22.502 -0.470 17.581 1.00 92.69 129 ASP A N 1
ATOM 1055 C CA . ASP A 1 129 ? -22.788 0.966 17.680 1.00 92.69 129 ASP A CA 1
ATOM 1056 C C . ASP A 1 129 ? -21.623 1.834 17.162 1.00 92.69 129 ASP A C 1
ATOM 1058 O O . ASP A 1 129 ? -21.526 3.017 17.480 1.00 92.69 129 ASP A O 1
ATOM 1062 N N . PHE A 1 130 ? -20.700 1.246 16.392 1.00 95.06 130 PHE A N 1
ATOM 1063 C CA . PHE A 1 130 ? -19.568 1.966 15.818 1.00 95.06 130 PHE A CA 1
ATOM 1064 C C . PHE A 1 130 ? -20.015 2.836 14.635 1.00 95.06 130 PHE A C 1
ATOM 1066 O O . PHE A 1 130 ? -20.468 2.322 13.611 1.00 95.06 130 PHE A O 1
ATOM 1073 N N . ASP A 1 131 ? -19.847 4.154 14.749 1.00 96.06 131 ASP A N 1
ATOM 1074 C CA . ASP A 1 131 ? -20.143 5.092 13.663 1.00 96.06 131 ASP A CA 1
ATOM 1075 C C . ASP A 1 131 ? -18.947 5.240 12.710 1.00 96.06 131 ASP A C 1
ATOM 1077 O O . ASP A 1 131 ? -18.071 6.094 12.877 1.00 96.06 131 ASP A O 1
ATOM 1081 N N . ALA A 1 132 ? -18.938 4.418 11.660 1.00 96.69 132 ALA A N 1
ATOM 1082 C CA . ALA A 1 132 ? -17.919 4.457 10.613 1.00 96.69 132 ALA A CA 1
ATOM 1083 C C . ALA A 1 132 ? -17.827 5.816 9.893 1.00 96.69 132 ALA A C 1
ATOM 1085 O O . ALA A 1 132 ? -16.774 6.157 9.359 1.00 96.69 132 ALA A O 1
ATOM 1086 N N . THR A 1 133 ? -18.892 6.625 9.886 1.00 96.00 133 THR A N 1
ATOM 1087 C CA . THR A 1 133 ? -18.912 7.897 9.145 1.00 96.00 133 THR A CA 1
ATOM 1088 C C . THR A 1 133 ? -18.090 9.003 9.813 1.00 96.00 133 THR A C 1
ATOM 1090 O O . THR A 1 133 ? -17.768 10.004 9.161 1.00 96.00 133 THR A O 1
ATOM 1093 N N . GLN A 1 134 ? -17.755 8.831 11.097 1.00 95.44 134 GLN A N 1
ATOM 1094 C CA . GLN A 1 134 ? -16.939 9.757 11.891 1.00 95.44 134 GLN A CA 1
ATOM 1095 C C . GLN A 1 134 ? -15.555 9.199 12.230 1.00 95.44 134 GLN A C 1
ATOM 1097 O O . GLN A 1 134 ? -14.686 9.959 12.643 1.00 95.44 134 GLN A O 1
ATOM 1102 N N . ALA A 1 135 ? -15.342 7.899 12.037 1.00 97.62 135 ALA A N 1
ATOM 1103 C CA . ALA A 1 135 ? -14.097 7.234 12.381 1.00 97.62 135 ALA A CA 1
ATOM 1104 C C . ALA A 1 135 ? -13.006 7.409 11.312 1.00 97.62 135 ALA A C 1
ATOM 1106 O O . ALA A 1 135 ? -13.286 7.540 10.115 1.00 97.62 135 ALA A O 1
ATOM 1107 N N . ILE A 1 136 ? -11.753 7.353 11.760 1.00 97.94 136 ILE A N 1
ATOM 1108 C CA . ILE A 1 136 ? -10.543 7.321 10.941 1.00 97.94 136 ILE A CA 1
ATOM 1109 C C . ILE A 1 136 ? -10.029 5.880 10.864 1.00 97.94 136 ILE A C 1
ATOM 1111 O O . ILE A 1 136 ? -9.728 5.249 11.881 1.00 97.94 136 ILE A O 1
ATOM 1115 N N . PHE A 1 137 ? -9.913 5.366 9.642 1.00 98.19 137 PHE A N 1
ATOM 1116 C CA . PHE A 1 137 ? -9.450 4.010 9.347 1.00 98.19 137 PHE A CA 1
ATOM 1117 C C . PHE A 1 137 ? -8.041 4.028 8.751 1.00 98.19 137 PHE A C 1
ATOM 1119 O O . PHE A 1 137 ? -7.732 4.894 7.929 1.00 98.19 137 PHE A O 1
ATOM 1126 N N . CYS A 1 138 ? -7.209 3.043 9.099 1.00 98.12 138 CYS A N 1
ATOM 1127 C CA . CYS A 1 138 ? -5.906 2.840 8.469 1.00 98.12 138 CYS A CA 1
ATOM 1128 C C . CYS A 1 138 ? -5.651 1.381 8.063 1.00 98.12 138 CYS A C 1
ATOM 1130 O O . CYS A 1 138 ? -5.886 0.455 8.840 1.00 98.12 138 CYS A O 1
ATOM 1132 N N . ASP A 1 139 ? -5.090 1.197 6.866 1.00 98.06 139 ASP A N 1
ATOM 1133 C CA . ASP A 1 139 ? -4.388 -0.024 6.460 1.00 98.06 139 ASP A CA 1
ATOM 1134 C C . ASP A 1 139 ? -2.895 0.289 6.198 1.00 98.06 139 ASP A C 1
ATOM 1136 O O . ASP A 1 139 ? -2.542 0.786 5.120 1.00 98.06 139 ASP A O 1
ATOM 1140 N N . PRO A 1 140 ? -1.987 0.050 7.164 1.00 97.00 140 PRO A N 1
ATOM 1141 C CA . PRO A 1 140 ? -0.561 0.357 7.024 1.00 97.00 140 PRO A CA 1
ATOM 1142 C C . PRO A 1 140 ? 0.195 -0.502 5.999 1.00 97.00 140 PRO A C 1
ATOM 1144 O O . PRO A 1 140 ? 1.346 -0.184 5.696 1.00 97.00 140 PRO A O 1
ATOM 1147 N N . ALA A 1 141 ? -0.416 -1.566 5.474 1.00 96.19 141 ALA A N 1
ATOM 1148 C CA . ALA A 1 141 ? 0.142 -2.435 4.439 1.00 96.19 141 ALA A CA 1
ATOM 1149 C C . ALA A 1 141 ? -0.944 -2.751 3.397 1.00 96.19 141 ALA A C 1
ATOM 1151 O O . ALA A 1 141 ? -1.406 -3.886 3.267 1.00 96.19 141 ALA A O 1
ATOM 1152 N N . VAL A 1 142 ? -1.381 -1.704 2.688 1.00 97.00 142 VAL A N 1
ATOM 1153 C CA . VAL A 1 142 ? -2.656 -1.678 1.958 1.00 97.00 142 VAL A CA 1
ATOM 1154 C C . VAL A 1 142 ? -2.767 -2.714 0.837 1.00 97.00 142 VAL A C 1
ATOM 1156 O O . VAL A 1 142 ? -3.872 -3.158 0.501 1.00 97.00 142 VAL A O 1
ATOM 1159 N N . GLY A 1 143 ? -1.647 -3.118 0.235 1.00 95.56 143 GLY A N 1
ATOM 1160 C CA . GLY A 1 143 ? -1.630 -4.033 -0.896 1.00 95.56 143 GLY A CA 1
ATOM 1161 C C . GLY A 1 143 ? -2.571 -3.572 -2.012 1.00 95.56 143 GLY A C 1
ATOM 1162 O O . GLY A 1 143 ? -2.631 -2.396 -2.371 1.00 95.56 143 GLY A O 1
ATOM 1163 N N . SER A 1 144 ? -3.343 -4.508 -2.568 1.00 95.19 144 SER A N 1
ATOM 1164 C CA . SER A 1 144 ? -4.350 -4.207 -3.595 1.00 95.19 144 SER A CA 1
ATOM 1165 C C . SER A 1 144 ? -5.599 -3.483 -3.065 1.00 95.19 144 SER A C 1
ATOM 1167 O O . SER A 1 144 ? -6.494 -3.171 -3.855 1.00 95.19 144 SER A O 1
ATOM 1169 N N . GLY A 1 145 ? -5.679 -3.211 -1.756 1.00 97.25 145 GLY A N 1
ATOM 1170 C CA . GLY A 1 145 ? -6.671 -2.322 -1.153 1.00 97.25 145 GLY A CA 1
ATOM 1171 C C . GLY A 1 145 ? -7.958 -2.981 -0.679 1.00 97.25 145 GLY A C 1
ATOM 1172 O O . GLY A 1 145 ? -8.945 -2.283 -0.470 1.00 97.25 145 GLY A O 1
ATOM 1173 N N . ASN A 1 146 ? -8.011 -4.303 -0.510 1.00 97.56 146 ASN A N 1
ATOM 1174 C CA . ASN A 1 146 ? -9.272 -4.976 -0.171 1.00 97.56 146 ASN A CA 1
ATOM 1175 C C . ASN A 1 146 ? -9.854 -4.553 1.192 1.00 97.56 146 ASN A C 1
ATOM 1177 O O . ASN A 1 146 ? -11.068 -4.371 1.274 1.00 97.56 146 ASN A O 1
ATOM 1181 N N . PHE A 1 147 ? -9.031 -4.306 2.222 1.00 98.19 147 PHE A N 1
ATOM 1182 C CA . PHE A 1 147 ? -9.517 -3.741 3.492 1.00 98.19 147 PHE A CA 1
ATOM 1183 C C . PHE A 1 147 ? -10.071 -2.326 3.312 1.00 98.19 147 PHE A C 1
ATOM 1185 O O . PHE A 1 147 ? -11.179 -2.053 3.762 1.00 98.19 147 PHE A O 1
ATOM 1192 N N . VAL A 1 148 ? -9.368 -1.458 2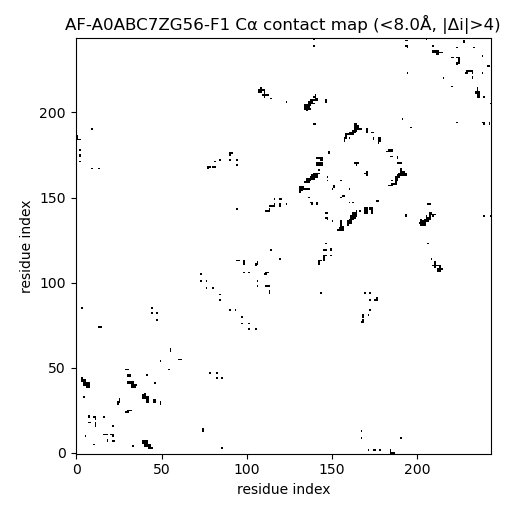.578 1.00 98.25 148 VAL A N 1
ATOM 1193 C CA . VAL A 1 148 ? -9.843 -0.104 2.240 1.00 98.25 148 VAL A CA 1
ATOM 1194 C C . VAL A 1 148 ? -11.182 -0.142 1.499 1.00 98.25 148 VAL A C 1
ATOM 1196 O O . VAL A 1 148 ? -12.119 0.571 1.852 1.00 98.25 148 VAL A O 1
ATOM 1199 N N . MET A 1 149 ? -11.304 -1.002 0.487 1.00 97.81 149 MET A N 1
ATOM 1200 C CA . MET A 1 149 ? -12.543 -1.145 -0.274 1.00 97.81 149 MET A CA 1
ATOM 1201 C C . MET A 1 149 ? -13.691 -1.679 0.588 1.00 97.81 149 MET A C 1
ATOM 1203 O O . MET A 1 149 ? -14.842 -1.321 0.351 1.00 97.81 149 MET A O 1
ATOM 1207 N N . HIS A 1 150 ? -13.399 -2.523 1.579 1.00 97.75 150 HIS A N 1
ATOM 1208 C CA . HIS A 1 150 ? -14.392 -2.993 2.539 1.00 97.75 150 HIS A CA 1
ATOM 1209 C C . HIS A 1 150 ? -14.781 -1.900 3.547 1.00 97.75 150 HIS A C 1
ATOM 1211 O O . HIS A 1 150 ? -15.971 -1.687 3.755 1.00 97.75 150 HIS A O 1
ATOM 1217 N N . ALA A 1 151 ? -13.825 -1.129 4.077 1.00 97.88 151 ALA A N 1
ATOM 1218 C CA . ALA A 1 151 ? -14.099 0.029 4.930 1.00 97.88 151 ALA A CA 1
ATOM 1219 C C . ALA A 1 151 ? -15.049 1.022 4.234 1.00 97.88 151 ALA A C 1
ATOM 1221 O O . ALA A 1 151 ? -16.069 1.421 4.791 1.00 97.88 151 ALA A O 1
ATOM 1222 N N . LEU A 1 152 ? -14.803 1.340 2.961 1.00 97.62 152 LEU A N 1
ATOM 1223 C CA . LEU A 1 152 ? -15.702 2.203 2.185 1.00 97.62 152 LEU A CA 1
ATOM 1224 C C . LEU A 1 152 ? -17.126 1.636 2.059 1.00 97.62 152 LEU A C 1
ATOM 1226 O O . LEU A 1 152 ? -18.089 2.399 2.056 1.00 97.62 152 LEU A O 1
ATOM 1230 N N . LYS A 1 153 ? -17.292 0.308 1.971 1.00 96.06 153 LYS A N 1
ATOM 1231 C CA . LYS A 1 153 ? -18.622 -0.334 1.974 1.00 96.06 153 LYS A CA 1
ATOM 1232 C C . LYS A 1 153 ? -19.323 -0.222 3.330 1.00 96.06 153 LYS A C 1
ATOM 1234 O O . LYS A 1 153 ? -20.547 -0.161 3.354 1.00 96.06 153 LYS A O 1
ATOM 1239 N N . LEU A 1 154 ? -18.567 -0.191 4.428 1.00 95.81 154 LEU A N 1
ATOM 1240 C CA . LEU A 1 154 ? -19.090 -0.033 5.790 1.00 95.81 154 LEU A CA 1
ATOM 1241 C C . LEU A 1 154 ? -19.439 1.423 6.145 1.00 95.81 154 LEU A C 1
ATOM 1243 O O . LEU A 1 154 ? -20.028 1.661 7.194 1.00 95.81 154 LEU A O 1
ATOM 1247 N N . GLY A 1 155 ? -19.122 2.389 5.276 1.00 96.25 155 GLY A N 1
ATOM 1248 C CA . GLY A 1 155 ? -19.514 3.792 5.438 1.00 96.25 155 GLY A CA 1
ATOM 1249 C C . GLY A 1 155 ? -18.403 4.734 5.903 1.00 96.25 155 GLY A C 1
ATOM 1250 O O . GLY A 1 155 ? -18.684 5.907 6.150 1.00 96.25 155 GLY A O 1
ATOM 1251 N N . PHE A 1 156 ? -17.150 4.270 5.982 1.00 97.88 156 PHE A N 1
ATOM 1252 C CA . PHE A 1 156 ? -16.014 5.170 6.189 1.00 97.88 156 PHE A CA 1
ATOM 1253 C C . PHE A 1 156 ? -15.901 6.165 5.032 1.00 97.88 156 PHE A C 1
ATOM 1255 O O . PHE A 1 156 ? -16.054 5.806 3.862 1.00 97.88 156 PHE A O 1
ATOM 1262 N N . LYS A 1 157 ? -15.607 7.424 5.356 1.00 97.56 157 LYS A N 1
ATOM 1263 C CA . LYS A 1 157 ? -15.421 8.480 4.356 1.00 97.56 157 LYS A CA 1
ATOM 1264 C C . LYS A 1 157 ? -14.040 8.381 3.712 1.00 97.56 157 LYS A C 1
ATOM 1266 O O . LYS A 1 157 ? -13.064 8.083 4.395 1.00 97.56 157 LYS A O 1
ATOM 1271 N N . VAL A 1 158 ? -13.935 8.673 2.413 1.00 96.88 158 VAL A N 1
ATOM 1272 C CA . VAL A 1 158 ? -12.668 8.565 1.657 1.00 96.88 158 VAL A CA 1
ATOM 1273 C C . VAL A 1 158 ? -11.571 9.447 2.265 1.00 96.88 158 VAL A C 1
ATOM 1275 O O . VAL A 1 158 ? -10.414 9.035 2.323 1.00 96.88 158 VAL A O 1
ATOM 1278 N N . GLU A 1 159 ? -11.921 10.635 2.754 1.00 95.62 159 GLU A N 1
ATOM 1279 C CA . GLU A 1 159 ? -11.008 11.556 3.435 1.00 95.62 159 GLU A CA 1
ATOM 1280 C C . GLU A 1 159 ? -10.485 11.026 4.781 1.00 95.62 159 GLU A C 1
ATOM 1282 O O . GLU A 1 159 ? -9.389 11.402 5.191 1.00 95.62 159 GLU A O 1
ATOM 1287 N N . ASN A 1 160 ? -11.207 10.104 5.420 1.00 97.06 160 ASN A N 1
ATOM 1288 C CA . ASN A 1 160 ? -10.849 9.502 6.706 1.00 97.06 160 ASN A CA 1
ATOM 1289 C C . ASN A 1 160 ? -10.137 8.146 6.560 1.00 97.06 160 ASN A C 1
ATOM 1291 O O . ASN A 1 160 ? -9.864 7.482 7.558 1.00 97.06 160 ASN A O 1
ATOM 1295 N N . ILE A 1 161 ? -9.842 7.714 5.331 1.00 98.00 161 ILE A N 1
ATOM 1296 C CA . ILE A 1 161 ? -9.147 6.454 5.065 1.00 98.00 161 ILE A CA 1
ATOM 1297 C C . ILE A 1 161 ? -7.680 6.713 4.760 1.00 98.00 161 ILE A C 1
ATOM 1299 O O . ILE A 1 161 ? -7.344 7.370 3.776 1.00 98.00 161 ILE A O 1
ATOM 1303 N N . TYR A 1 162 ? -6.810 6.109 5.558 1.00 98.38 162 TYR A N 1
ATOM 1304 C CA . TYR A 1 162 ? -5.368 6.108 5.376 1.00 98.38 162 TYR A CA 1
ATOM 1305 C C . TYR A 1 162 ? -4.894 4.740 4.899 1.00 98.38 162 TYR A C 1
ATOM 1307 O O . TYR A 1 162 ? -5.413 3.699 5.299 1.00 98.38 162 TYR A O 1
ATOM 1315 N N . GLY A 1 163 ? -3.903 4.738 4.015 1.00 98.00 163 GLY A N 1
ATOM 1316 C CA . GLY A 1 163 ? -3.337 3.505 3.493 1.00 98.00 163 GLY A CA 1
ATOM 1317 C C . GLY A 1 163 ? -1.908 3.702 3.028 1.00 98.00 163 GLY A C 1
ATOM 1318 O O . GLY A 1 163 ? -1.589 4.715 2.400 1.00 98.00 163 GLY A O 1
ATOM 1319 N N . TYR A 1 164 ? -1.052 2.734 3.331 1.00 97.38 164 TYR A N 1
ATOM 1320 C CA . TYR A 1 164 ? 0.374 2.809 3.036 1.00 97.38 164 TYR A CA 1
ATOM 1321 C C . TYR A 1 164 ? 0.850 1.497 2.425 1.00 97.38 164 TYR A C 1
ATOM 1323 O O . TYR A 1 164 ? 0.483 0.428 2.894 1.00 97.38 164 TYR A O 1
ATOM 1331 N N . ASP A 1 165 ? 1.650 1.571 1.367 1.00 96.00 165 ASP A N 1
ATOM 1332 C CA . ASP A 1 165 ? 2.382 0.418 0.842 1.00 96.00 165 ASP A CA 1
ATOM 1333 C C . ASP A 1 165 ? 3.654 0.901 0.137 1.00 96.00 165 ASP A C 1
ATOM 1335 O O . ASP A 1 165 ? 3.739 2.042 -0.320 1.00 96.00 165 ASP A O 1
ATOM 1339 N N . THR A 1 166 ? 4.663 0.043 0.050 1.00 92.00 166 THR A N 1
ATOM 1340 C CA . THR A 1 166 ? 5.889 0.324 -0.707 1.00 92.00 166 THR A CA 1
ATOM 1341 C C . THR A 1 166 ? 5.746 -0.006 -2.196 1.00 92.00 166 THR A C 1
ATOM 1343 O O . THR A 1 166 ? 6.456 0.574 -3.021 1.00 92.00 166 THR A O 1
ATOM 1346 N N . ASP A 1 167 ? 4.823 -0.902 -2.554 1.00 92.44 167 ASP A N 1
ATOM 1347 C CA . ASP A 1 167 ? 4.563 -1.326 -3.927 1.00 92.44 167 ASP A CA 1
ATOM 1348 C C . ASP A 1 167 ? 3.725 -0.280 -4.683 1.00 92.44 167 ASP A C 1
ATOM 1350 O O . ASP A 1 167 ? 2.556 -0.020 -4.384 1.00 92.44 167 ASP A O 1
ATOM 1354 N N . ALA A 1 168 ? 4.340 0.334 -5.695 1.00 91.50 168 ALA A N 1
ATOM 1355 C CA . ALA A 1 168 ? 3.719 1.391 -6.489 1.00 91.50 168 ALA A CA 1
ATOM 1356 C C . ALA A 1 168 ? 2.466 0.926 -7.244 1.00 91.50 168 ALA A C 1
ATOM 1358 O O . ALA A 1 168 ? 1.501 1.685 -7.358 1.00 91.50 168 ALA A O 1
ATOM 1359 N N . PHE A 1 169 ? 2.470 -0.304 -7.766 1.00 94.38 169 PHE A N 1
ATOM 1360 C CA . PHE A 1 169 ? 1.319 -0.841 -8.482 1.00 94.38 169 PHE A CA 1
ATOM 1361 C C . PHE A 1 169 ? 0.155 -1.076 -7.518 1.00 94.38 169 PHE A C 1
ATOM 1363 O O . PHE A 1 169 ? -0.970 -0.684 -7.820 1.00 94.38 169 PHE A O 1
ATOM 1370 N N . ALA A 1 170 ? 0.421 -1.638 -6.340 1.00 95.56 170 ALA A N 1
ATOM 1371 C CA . ALA A 1 170 ? -0.584 -1.895 -5.314 1.00 95.56 170 ALA A CA 1
ATOM 1372 C C . ALA A 1 170 ? -1.304 -0.598 -4.876 1.00 95.56 170 ALA A C 1
ATOM 1374 O O . ALA A 1 170 ? -2.539 -0.514 -4.873 1.00 95.56 170 ALA A O 1
ATOM 1375 N N . VAL A 1 171 ? -0.529 0.465 -4.628 1.00 96.56 171 VAL A N 1
ATOM 1376 C CA . VAL A 1 171 ? -1.046 1.807 -4.311 1.00 96.56 171 VAL A CA 1
ATOM 1377 C C . VAL A 1 171 ? -1.852 2.388 -5.469 1.00 96.56 171 VAL A C 1
ATOM 1379 O O . VAL A 1 171 ? -2.957 2.894 -5.256 1.00 96.56 171 VAL A O 1
ATOM 1382 N N . ALA A 1 172 ? -1.326 2.331 -6.695 1.00 95.25 172 ALA A N 1
ATOM 1383 C CA . ALA A 1 172 ? -2.007 2.860 -7.874 1.00 95.25 172 ALA A CA 1
ATOM 1384 C C . ALA A 1 172 ? -3.330 2.125 -8.143 1.00 95.25 172 ALA A C 1
ATOM 1386 O O . ALA A 1 172 ? -4.352 2.768 -8.393 1.00 95.25 172 ALA A O 1
ATOM 1387 N N . LEU A 1 173 ? -3.337 0.795 -8.020 1.00 96.50 173 LEU A N 1
ATOM 1388 C CA . LEU A 1 173 ? -4.527 -0.039 -8.159 1.00 96.50 173 LEU A CA 1
ATOM 1389 C C . LEU A 1 173 ? -5.587 0.340 -7.122 1.00 96.50 173 LEU A C 1
ATOM 1391 O O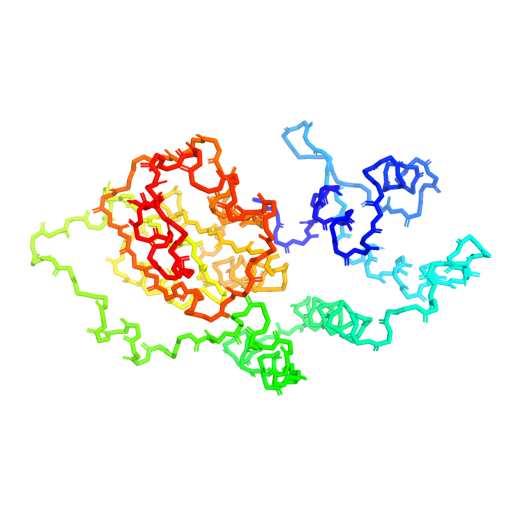 . LEU A 1 173 ? -6.741 0.569 -7.486 1.00 96.50 173 LEU A O 1
ATOM 1395 N N . THR A 1 174 ? -5.198 0.469 -5.851 1.00 97.50 174 THR A N 1
ATOM 1396 C CA . THR A 1 174 ? -6.102 0.891 -4.772 1.00 97.50 174 THR A CA 1
ATOM 1397 C C . THR A 1 174 ? -6.719 2.255 -5.077 1.00 97.50 174 THR A C 1
ATOM 1399 O O . THR A 1 174 ? -7.944 2.400 -5.066 1.00 97.50 174 THR A O 1
ATOM 1402 N N . LYS A 1 175 ? -5.893 3.246 -5.444 1.00 96.62 175 LYS A N 1
ATOM 1403 C CA . LYS A 1 175 ? -6.366 4.588 -5.822 1.00 96.62 175 LYS A CA 1
ATOM 1404 C C . LYS A 1 175 ? -7.350 4.536 -6.993 1.00 96.62 175 LYS A C 1
ATOM 1406 O O . LYS A 1 175 ? -8.403 5.174 -6.938 1.00 96.62 175 LYS A O 1
ATOM 1411 N N . LYS A 1 176 ? -7.042 3.760 -8.039 1.00 95.25 176 LYS A N 1
ATOM 1412 C CA . LYS A 1 176 ? -7.905 3.638 -9.220 1.00 95.25 176 LYS A CA 1
ATOM 1413 C C . LYS A 1 176 ? -9.244 2.977 -8.881 1.00 95.25 176 LYS A C 1
ATOM 1415 O O . LYS A 1 176 ? -10.281 3.497 -9.283 1.00 95.25 176 LYS A O 1
ATOM 1420 N N . ARG A 1 177 ? -9.250 1.908 -8.074 1.00 96.38 177 ARG A N 1
ATOM 1421 C CA . ARG A 1 177 ? -10.485 1.246 -7.605 1.00 96.38 177 ARG A CA 1
ATOM 1422 C C . ARG A 1 177 ? -11.395 2.206 -6.838 1.00 96.38 177 ARG A C 1
ATOM 1424 O O . ARG A 1 177 ? -12.603 2.213 -7.076 1.00 96.38 177 ARG A O 1
ATOM 1431 N N . ILE A 1 178 ? -10.830 3.038 -5.960 1.00 96.44 178 ILE A N 1
ATOM 1432 C CA . ILE A 1 178 ? -11.593 4.053 -5.217 1.00 96.44 178 ILE A CA 1
ATOM 1433 C C . ILE A 1 178 ? -12.165 5.098 -6.180 1.00 96.44 178 ILE A C 1
ATOM 1435 O O . ILE A 1 178 ? -13.368 5.364 -6.154 1.00 96.44 178 ILE A O 1
ATOM 1439 N N . LYS A 1 179 ? -11.334 5.640 -7.079 1.00 94.88 179 LYS A N 1
ATOM 1440 C CA . LYS A 1 179 ? -11.757 6.654 -8.054 1.00 94.88 179 LYS A CA 1
ATOM 1441 C C . LYS A 1 179 ? -12.864 6.146 -8.975 1.00 94.88 179 LYS A C 1
ATOM 1443 O O . LYS A 1 179 ? -13.826 6.865 -9.241 1.00 94.88 179 LYS A O 1
ATOM 1448 N N . GLU A 1 180 ? -12.763 4.912 -9.456 1.00 93.31 180 GLU A N 1
ATOM 1449 C CA . GLU A 1 180 ? -13.767 4.346 -10.354 1.00 93.31 180 GLU A CA 1
ATOM 1450 C C . GLU A 1 180 ? -15.077 4.001 -9.651 1.00 93.31 180 GLU A C 1
ATOM 1452 O O . GLU A 1 180 ? -16.147 4.201 -10.225 1.00 93.31 180 GLU A O 1
ATOM 1457 N N . ARG A 1 181 ? -15.017 3.525 -8.407 1.00 94.38 181 ARG A N 1
ATOM 1458 C CA . ARG A 1 181 ? -16.219 3.119 -7.676 1.00 94.38 181 ARG A CA 1
ATOM 1459 C C . ARG A 1 181 ? -16.939 4.286 -7.003 1.00 94.38 181 ARG A C 1
ATOM 1461 O O . ARG A 1 181 ? -18.164 4.307 -7.001 1.00 94.38 181 ARG A O 1
ATOM 1468 N N . TYR A 1 182 ? -16.196 5.255 -6.473 1.00 94.19 182 TYR A N 1
ATOM 1469 C CA . TYR A 1 182 ? -16.741 6.341 -5.648 1.00 94.19 182 TYR A CA 1
ATOM 1470 C C . TYR A 1 182 ? -16.612 7.727 -6.283 1.00 94.19 182 TYR A C 1
ATOM 1472 O O . TYR A 1 182 ? -17.137 8.686 -5.733 1.00 94.19 182 TYR A O 1
ATOM 1480 N N . ARG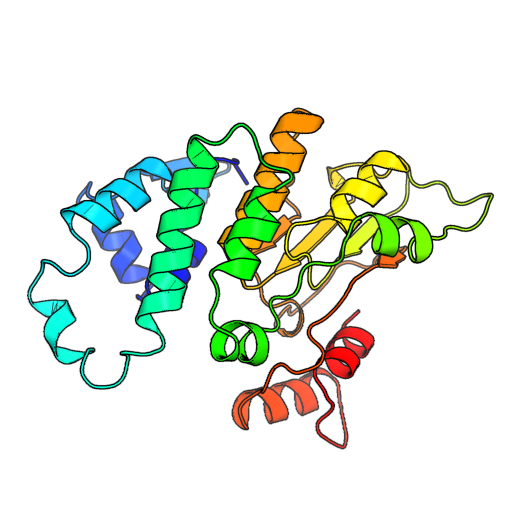 A 1 183 ? -15.933 7.862 -7.433 1.00 95.19 183 ARG A N 1
ATOM 1481 C CA . ARG A 1 183 ? -15.682 9.150 -8.120 1.00 95.19 183 ARG A CA 1
ATOM 1482 C C . ARG A 1 183 ? -14.914 10.177 -7.278 1.00 95.19 183 ARG A C 1
ATOM 1484 O O . ARG A 1 183 ? -14.857 11.349 -7.640 1.00 95.19 183 ARG A O 1
ATOM 1491 N N . LEU A 1 184 ? -14.251 9.726 -6.218 1.00 94.00 184 LEU A N 1
ATOM 1492 C CA . LEU A 1 184 ? -13.487 10.550 -5.288 1.00 94.00 184 LEU A CA 1
ATOM 1493 C C . LEU A 1 184 ? -11.992 10.264 -5.409 1.00 94.00 184 LEU A C 1
ATOM 1495 O O . LEU A 1 184 ? -11.581 9.146 -5.718 1.00 94.00 184 LEU A O 1
ATOM 1499 N N . ASP A 1 185 ? -11.182 11.288 -5.167 1.00 91.56 185 ASP A N 1
ATOM 1500 C CA . ASP A 1 185 ? -9.745 11.112 -4.982 1.00 91.56 185 ASP A CA 1
ATOM 1501 C C . ASP A 1 185 ? -9.456 10.709 -3.536 1.00 91.56 185 ASP A C 1
ATOM 1503 O O . ASP A 1 185 ? -10.110 11.168 -2.605 1.00 91.56 185 ASP A O 1
ATOM 1507 N N . CYS A 1 186 ? -8.443 9.870 -3.341 1.00 92.31 186 CYS A N 1
ATOM 1508 C CA . CYS A 1 186 ? -8.033 9.376 -2.030 1.00 92.31 186 CYS A CA 1
ATOM 1509 C C . CYS A 1 186 ? -6.615 9.888 -1.706 1.00 92.31 186 CYS A C 1
ATOM 1511 O O . CYS A 1 186 ? -5.612 9.255 -2.061 1.00 92.31 186 CYS A O 1
ATOM 1513 N N . PRO A 1 187 ? -6.481 11.085 -1.106 1.00 89.56 187 PRO A N 1
ATOM 1514 C CA . PRO A 1 187 ? -5.178 11.712 -0.868 1.00 89.56 187 PRO A CA 1
ATOM 1515 C C . PRO A 1 187 ? -4.322 10.965 0.162 1.00 89.56 187 PRO A C 1
ATOM 1517 O O . PRO A 1 187 ? -3.098 11.060 0.104 1.00 89.56 187 PRO A O 1
ATOM 1520 N N . ASN A 1 188 ? -4.965 10.200 1.042 1.00 95.88 188 ASN A N 1
ATOM 1521 C CA . ASN A 1 188 ? -4.354 9.530 2.186 1.00 95.88 188 ASN A CA 1
ATOM 1522 C C . ASN A 1 188 ? -3.909 8.082 1.896 1.00 95.88 188 ASN A C 1
ATOM 1524 O O . ASN A 1 188 ? -3.355 7.427 2.775 1.00 95.88 188 ASN A O 1
ATOM 1528 N N . ILE A 1 189 ? -4.078 7.607 0.653 1.00 97.25 189 ILE A N 1
ATOM 1529 C CA . ILE A 1 189 ? -3.456 6.375 0.148 1.00 97.25 189 ILE A CA 1
ATOM 1530 C C . ILE A 1 189 ? -2.103 6.739 -0.476 1.00 97.25 189 ILE A C 1
ATOM 1532 O O . ILE A 1 189 ? -2.047 7.477 -1.466 1.00 97.25 189 ILE A O 1
ATOM 1536 N N . MET A 1 190 ? -1.000 6.260 0.096 1.00 95.00 190 MET A N 1
ATOM 1537 C CA . MET A 1 190 ? 0.352 6.743 -0.203 1.00 95.00 190 MET A CA 1
ATOM 1538 C C . MET A 1 190 ? 1.343 5.609 -0.467 1.00 95.00 190 MET A C 1
ATOM 1540 O O . MET A 1 190 ? 1.377 4.624 0.265 1.00 95.00 190 MET A O 1
ATOM 1544 N N . GLN A 1 191 ? 2.222 5.805 -1.456 1.00 94.56 191 GLN A N 1
ATOM 1545 C CA . GLN A 1 191 ? 3.388 4.946 -1.642 1.00 94.56 191 GLN A CA 1
ATOM 1546 C C . GLN A 1 191 ? 4.484 5.337 -0.647 1.00 94.56 191 GLN A C 1
ATOM 1548 O O . GLN A 1 191 ? 5.310 6.208 -0.922 1.00 94.56 191 GLN A O 1
ATOM 1553 N N . LYS A 1 192 ? 4.449 4.747 0.546 1.00 93.69 192 LYS A N 1
ATOM 1554 C CA . LYS A 1 192 ? 5.401 4.996 1.633 1.00 93.69 192 LYS A CA 1
ATOM 1555 C C . LYS A 1 192 ? 5.574 3.742 2.476 1.00 93.69 192 LYS A C 1
ATOM 1557 O O . LYS A 1 192 ? 4.622 3.006 2.707 1.00 93.69 192 LYS A O 1
ATOM 1562 N N . ASP A 1 193 ? 6.776 3.565 3.012 1.00 92.50 193 ASP A N 1
ATOM 1563 C CA . ASP A 1 193 ? 7.021 2.584 4.067 1.00 92.50 193 ASP A CA 1
ATOM 1564 C C . ASP A 1 193 ? 6.438 3.103 5.391 1.00 92.50 193 ASP A C 1
ATOM 1566 O O . ASP A 1 193 ? 6.956 4.068 5.967 1.00 92.50 193 ASP A O 1
ATOM 1570 N N . PHE A 1 194 ? 5.367 2.465 5.870 1.00 94.69 194 PHE A N 1
ATOM 1571 C CA . PHE A 1 194 ? 4.701 2.808 7.128 1.00 94.69 194 PHE A CA 1
ATOM 1572 C C . PHE A 1 194 ? 5.671 2.798 8.319 1.00 94.69 194 PHE A C 1
ATOM 1574 O O . PHE A 1 194 ? 5.691 3.735 9.121 1.00 94.69 194 PHE A O 1
ATOM 1581 N N . LEU A 1 195 ? 6.579 1.816 8.377 1.00 92.25 195 LEU A N 1
ATOM 1582 C CA . LEU A 1 195 ? 7.570 1.701 9.450 1.00 92.25 195 LEU A CA 1
ATOM 1583 C C . LEU A 1 195 ? 8.605 2.830 9.422 1.00 92.25 195 LEU A C 1
ATOM 1585 O O . LEU A 1 195 ? 9.307 3.044 10.412 1.00 92.25 195 LEU A O 1
ATOM 1589 N N . SER A 1 196 ? 8.697 3.592 8.330 1.00 89.62 196 SER A N 1
ATOM 1590 C CA . SER A 1 196 ? 9.589 4.749 8.191 1.00 89.62 196 SER A CA 1
ATOM 1591 C C . SER A 1 196 ? 8.923 6.097 8.507 1.00 89.62 196 SER A C 1
ATOM 1593 O O . SER A 1 196 ? 9.624 7.101 8.648 1.00 89.62 196 SER A O 1
ATOM 1595 N N . LEU A 1 197 ? 7.598 6.143 8.702 1.00 89.69 197 LEU A N 1
ATOM 1596 C CA . LEU A 1 197 ? 6.875 7.387 8.994 1.00 89.69 197 LEU A CA 1
ATOM 1597 C C . LEU A 1 197 ? 7.359 8.032 10.297 1.00 89.69 197 LEU A C 1
ATOM 1599 O O . LEU A 1 197 ? 7.424 7.377 11.332 1.00 89.69 197 LEU A O 1
ATOM 1603 N N . LYS A 1 198 ? 7.686 9.327 10.267 1.00 85.38 198 LYS A N 1
ATOM 1604 C CA . LYS A 1 198 ? 8.081 10.065 11.483 1.00 85.38 198 LYS A CA 1
ATOM 1605 C C . LYS A 1 198 ? 6.900 10.292 12.425 1.00 85.38 198 LYS A C 1
ATOM 1607 O O . LYS A 1 198 ? 7.054 10.182 13.633 1.00 85.38 198 LYS A O 1
ATOM 1612 N N . HIS A 1 199 ? 5.745 10.597 11.842 1.00 83.12 199 HIS A N 1
ATOM 1613 C CA . HIS A 1 199 ? 4.489 10.828 12.539 1.00 83.12 199 HIS A CA 1
ATOM 1614 C C . HIS A 1 199 ? 3.370 10.203 11.708 1.00 83.12 199 HIS A C 1
ATOM 1616 O O . HIS A 1 199 ? 3.272 10.481 10.509 1.00 83.12 199 HIS A O 1
ATOM 1622 N N . ALA A 1 200 ? 2.561 9.359 12.340 1.00 85.25 200 ALA A N 1
ATOM 1623 C CA . ALA A 1 200 ? 1.295 8.888 11.801 1.00 85.25 200 ALA A CA 1
ATOM 1624 C C . ALA A 1 200 ? 0.152 9.600 12.550 1.00 85.25 200 ALA A C 1
ATOM 1626 O O . ALA A 1 200 ? 0.324 9.931 13.727 1.00 85.25 200 ALA A O 1
ATOM 1627 N N . PRO A 1 201 ? -0.982 9.890 11.888 1.00 89.12 201 PRO A N 1
ATOM 1628 C CA . PRO A 1 201 ? -2.202 10.290 12.582 1.00 89.12 201 PRO A CA 1
ATOM 1629 C C . PRO A 1 201 ? -2.630 9.234 13.605 1.00 89.12 201 PRO A C 1
ATOM 1631 O O . PRO A 1 201 ? -2.264 8.067 13.489 1.00 89.12 201 PRO A O 1
ATOM 1634 N N . GLN A 1 202 ? -3.441 9.639 14.579 1.00 92.62 202 GLN A N 1
ATOM 1635 C CA . GLN A 1 202 ? -4.157 8.680 15.410 1.00 92.62 202 GLN A CA 1
ATOM 1636 C C . GLN A 1 202 ? -5.327 8.103 14.609 1.00 92.62 202 GLN A C 1
ATOM 1638 O O . GLN A 1 202 ? -6.040 8.844 13.930 1.00 92.62 202 GLN A O 1
ATOM 1643 N N . PHE A 1 203 ? -5.506 6.789 14.690 1.00 96.00 203 PHE A N 1
ATOM 1644 C CA . PHE A 1 203 ? -6.558 6.063 13.989 1.00 96.00 203 PHE A CA 1
ATOM 1645 C C . PHE A 1 203 ? -7.530 5.454 15.001 1.00 96.00 203 PHE A C 1
ATOM 1647 O O . PHE A 1 203 ? -7.107 4.987 16.058 1.00 96.00 203 PHE A O 1
ATOM 1654 N N . ASP A 1 204 ? -8.821 5.434 14.673 1.00 96.69 204 ASP A N 1
ATOM 1655 C CA . ASP A 1 204 ? -9.844 4.790 15.506 1.00 96.69 204 ASP A CA 1
ATOM 1656 C C . ASP A 1 204 ? -9.870 3.276 15.284 1.00 96.69 204 ASP A C 1
ATOM 1658 O O . ASP A 1 204 ? -10.220 2.504 16.176 1.00 96.69 204 ASP A O 1
ATOM 1662 N N . CYS A 1 205 ? -9.504 2.837 14.078 1.00 95.19 205 CYS A N 1
ATOM 1663 C CA . CYS A 1 205 ? -9.407 1.425 13.748 1.00 95.19 205 CYS A CA 1
ATOM 1664 C C . CYS A 1 205 ? -8.344 1.156 12.683 1.00 95.19 205 CYS A C 1
ATOM 1666 O O . CYS A 1 205 ? -8.161 1.918 11.730 1.00 95.19 205 CYS A O 1
ATOM 1668 N N . ILE A 1 206 ? -7.654 0.031 12.852 1.00 96.38 206 ILE A N 1
ATOM 1669 C CA . ILE A 1 206 ? -6.605 -0.429 11.950 1.00 96.38 206 ILE A CA 1
ATOM 1670 C C . ILE A 1 206 ? -6.921 -1.874 11.587 1.00 96.38 206 ILE A C 1
ATOM 1672 O O . ILE A 1 206 ? -6.969 -2.738 12.462 1.00 96.38 206 ILE A O 1
ATOM 1676 N N . PHE A 1 207 ? -7.140 -2.136 10.300 1.00 96.62 207 PHE A N 1
ATOM 1677 C CA . PHE A 1 207 ? -7.270 -3.493 9.770 1.00 96.62 207 PHE A CA 1
ATOM 1678 C C . PHE A 1 207 ? -6.294 -3.652 8.620 1.00 96.62 207 PHE A C 1
ATOM 1680 O O . PHE A 1 207 ? -6.304 -2.872 7.671 1.00 96.62 207 PHE A O 1
ATOM 1687 N N . THR A 1 208 ? -5.436 -4.658 8.727 1.00 96.00 208 THR A N 1
ATOM 1688 C CA . THR A 1 208 ? -4.337 -4.856 7.792 1.00 96.00 208 THR A CA 1
ATOM 1689 C C . THR A 1 208 ? -3.879 -6.306 7.782 1.00 96.00 208 THR A C 1
ATOM 1691 O O . THR A 1 208 ? -4.182 -7.080 8.692 1.00 96.00 208 THR A O 1
ATOM 1694 N N . ASN A 1 209 ? -3.133 -6.670 6.746 1.00 94.50 209 ASN A N 1
ATOM 1695 C CA . ASN A 1 209 ? -2.383 -7.913 6.678 1.00 94.50 209 ASN A CA 1
ATOM 1696 C C . ASN A 1 209 ? -0.915 -7.565 6.400 1.00 94.50 209 ASN A C 1
ATOM 1698 O O . ASN A 1 209 ? -0.500 -7.552 5.238 1.00 94.50 209 ASN A O 1
ATOM 1702 N N . PRO A 1 210 ? -0.139 -7.213 7.441 1.00 92.62 210 PRO A N 1
ATOM 1703 C CA . PRO A 1 210 ? 1.230 -6.776 7.254 1.00 92.62 210 PRO A CA 1
ATOM 1704 C C . PRO A 1 210 ? 2.091 -7.935 6.746 1.00 92.62 210 PRO A C 1
ATOM 1706 O O . PRO A 1 210 ? 1.797 -9.109 6.997 1.00 92.62 210 PRO A O 1
ATOM 1709 N N . PRO A 1 211 ? 3.208 -7.639 6.068 1.00 89.06 211 PRO A N 1
ATOM 1710 C CA . PRO A 1 211 ? 4.097 -8.682 5.596 1.00 89.06 211 PRO A CA 1
ATOM 1711 C C . PRO A 1 211 ? 4.650 -9.485 6.781 1.00 89.06 211 PRO A C 1
ATOM 1713 O O . PRO A 1 211 ? 5.322 -8.951 7.654 1.00 89.06 211 PRO A O 1
ATOM 1716 N N . TRP A 1 212 ? 4.399 -10.790 6.790 1.00 77.62 212 TRP A N 1
ATOM 1717 C CA . TRP A 1 212 ? 4.851 -11.747 7.809 1.00 77.62 212 TRP A CA 1
ATOM 1718 C C . TRP A 1 212 ? 6.324 -12.183 7.705 1.00 77.62 212 TRP A C 1
ATOM 1720 O O . TRP A 1 212 ? 6.937 -12.552 8.702 1.00 77.62 212 TRP A O 1
ATOM 1730 N N . GLY A 1 213 ? 6.913 -12.141 6.506 1.00 70.81 213 GLY A N 1
ATOM 1731 C CA . GLY A 1 213 ? 8.224 -12.745 6.216 1.00 70.81 213 GLY A CA 1
ATOM 1732 C C . GLY A 1 213 ? 9.261 -11.802 5.609 1.00 70.81 213 GLY A C 1
ATOM 1733 O O . GLY A 1 213 ? 10.338 -12.264 5.220 1.00 70.81 213 GLY A O 1
ATOM 1734 N N . LYS A 1 214 ? 8.955 -10.499 5.511 1.00 81.81 214 LYS A N 1
ATOM 1735 C CA . LYS A 1 214 ? 9.858 -9.514 4.904 1.00 81.81 214 LYS A CA 1
ATOM 1736 C C . LYS A 1 214 ? 11.173 -9.472 5.677 1.00 81.81 214 LYS A C 1
ATOM 1738 O O . LYS A 1 214 ? 11.205 -9.293 6.896 1.00 81.81 214 LYS A O 1
ATOM 1743 N N . LYS A 1 215 ? 12.279 -9.678 4.961 1.00 78.75 215 LYS A N 1
ATOM 1744 C CA . LYS A 1 215 ? 13.618 -9.693 5.557 1.00 78.75 215 LYS A CA 1
ATOM 1745 C C . LYS A 1 215 ? 14.212 -8.296 5.525 1.00 78.75 215 LYS A C 1
ATOM 1747 O O . LYS A 1 215 ? 14.524 -7.772 4.463 1.00 78.75 215 LYS A O 1
ATOM 1752 N N . TYR A 1 216 ? 14.440 -7.741 6.707 1.00 84.50 216 TYR A N 1
ATOM 1753 C CA . TYR A 1 216 ? 15.154 -6.480 6.871 1.00 84.50 216 TYR A CA 1
ATOM 1754 C C . TYR A 1 216 ? 16.660 -6.706 7.011 1.00 84.50 216 TYR A C 1
ATOM 1756 O O . TYR A 1 216 ? 17.105 -7.668 7.650 1.00 84.50 216 TYR A O 1
ATOM 1764 N N . ASN A 1 217 ? 17.453 -5.808 6.429 1.00 85.75 217 ASN A N 1
ATOM 1765 C CA . ASN A 1 217 ? 18.901 -5.803 6.621 1.00 85.75 217 ASN A CA 1
ATOM 1766 C C . ASN A 1 217 ? 19.278 -5.292 8.029 1.00 85.75 217 ASN A C 1
ATOM 1768 O O . ASN A 1 217 ? 18.429 -4.791 8.768 1.00 85.75 217 ASN A O 1
ATOM 1772 N N . GLN A 1 218 ? 20.552 -5.426 8.416 1.00 86.06 218 GLN A N 1
ATOM 1773 C CA . GLN A 1 218 ? 20.992 -5.067 9.771 1.00 86.06 218 GLN A CA 1
ATOM 1774 C C . GLN A 1 218 ? 20.732 -3.591 10.102 1.00 86.06 218 GLN A C 1
ATOM 1776 O O . GLN A 1 218 ? 20.230 -3.295 11.180 1.00 86.06 218 GLN A O 1
ATOM 1781 N N . ASN A 1 219 ? 20.988 -2.676 9.163 1.00 87.88 219 ASN A N 1
ATOM 1782 C CA . ASN A 1 219 ? 20.767 -1.244 9.381 1.00 87.88 219 ASN A CA 1
ATOM 1783 C C . ASN A 1 219 ? 19.285 -0.928 9.620 1.00 87.88 219 ASN A C 1
ATOM 1785 O O . ASN A 1 219 ? 18.957 -0.172 10.527 1.00 87.88 219 ASN A O 1
ATOM 1789 N N . GLN A 1 220 ? 18.381 -1.533 8.845 1.00 89.12 220 GLN A N 1
ATOM 1790 C CA . GLN A 1 220 ? 16.938 -1.391 9.057 1.00 89.12 220 GLN A CA 1
ATOM 1791 C C . GLN A 1 220 ? 16.524 -1.917 10.434 1.00 89.12 220 GLN A C 1
ATOM 1793 O O . GLN A 1 220 ? 15.792 -1.239 11.150 1.00 89.12 220 GLN A O 1
ATOM 1798 N N . LYS A 1 221 ? 17.033 -3.089 10.836 1.00 88.75 221 LYS A N 1
ATOM 1799 C CA . LYS A 1 221 ? 16.746 -3.668 12.156 1.00 88.75 221 LYS A CA 1
ATOM 1800 C C . LYS A 1 221 ? 17.196 -2.757 13.296 1.00 88.75 221 LYS A C 1
ATOM 1802 O O . LYS A 1 221 ? 16.417 -2.540 14.218 1.00 88.75 221 LYS A O 1
ATOM 1807 N N . GLU A 1 222 ? 18.409 -2.209 13.234 1.00 88.94 222 GLU A N 1
ATOM 1808 C CA . GLU A 1 222 ? 18.901 -1.277 14.259 1.00 88.94 222 GLU A CA 1
ATOM 1809 C C . GLU A 1 222 ? 18.091 0.025 14.285 1.00 88.94 222 GLU A C 1
ATOM 1811 O O . GLU A 1 222 ? 17.717 0.500 15.357 1.00 88.94 222 GLU A O 1
ATOM 1816 N N . ASN A 1 223 ? 17.729 0.561 13.115 1.00 90.19 223 ASN A N 1
ATOM 1817 C CA . ASN A 1 223 ? 16.874 1.745 13.027 1.00 90.19 223 ASN A CA 1
ATOM 1818 C C . ASN A 1 223 ? 15.507 1.505 13.681 1.00 90.19 223 ASN A C 1
ATOM 1820 O O . ASN A 1 223 ? 15.030 2.357 14.428 1.00 90.19 223 ASN A O 1
ATOM 1824 N N . PHE A 1 224 ? 14.881 0.348 13.444 1.00 91.56 224 PHE A N 1
ATOM 1825 C CA . PHE A 1 224 ? 13.607 0.003 14.076 1.00 91.56 224 PHE A CA 1
ATOM 1826 C C . PHE A 1 224 ? 13.742 -0.185 15.586 1.00 91.56 224 PHE A C 1
ATOM 1828 O O . PHE A 1 224 ? 12.889 0.297 16.32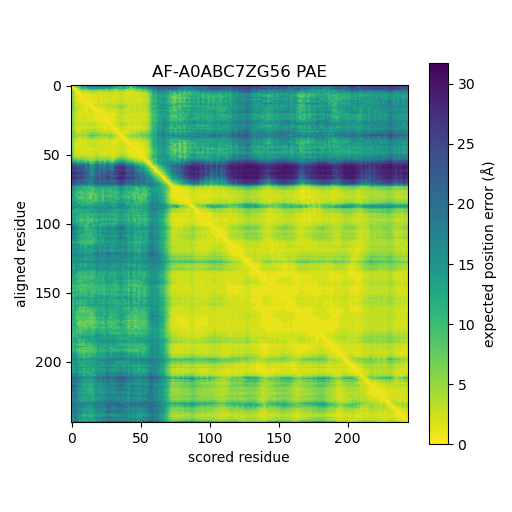8 1.00 91.56 224 PHE A O 1
ATOM 1835 N N . LYS A 1 225 ? 14.826 -0.813 16.059 1.00 91.06 225 LYS A N 1
ATOM 1836 C CA . LYS A 1 225 ? 15.099 -0.938 17.498 1.00 91.06 225 LYS A CA 1
ATOM 1837 C C . LYS A 1 225 ? 15.182 0.420 18.180 1.00 91.06 225 LYS A C 1
ATOM 1839 O O . LYS A 1 225 ? 14.554 0.610 19.214 1.00 91.06 225 LYS A O 1
ATOM 1844 N N . GLN A 1 226 ? 15.917 1.363 17.595 1.00 90.00 226 GLN A N 1
ATOM 1845 C CA . GLN A 1 226 ? 16.030 2.716 18.140 1.00 90.00 226 GLN A CA 1
ATOM 1846 C C . GLN A 1 226 ? 14.693 3.455 18.080 1.00 90.00 226 GLN A C 1
ATOM 1848 O O . GLN A 1 226 ? 14.259 4.029 19.075 1.00 90.00 226 GLN A O 1
ATOM 1853 N N . LYS A 1 227 ? 14.017 3.409 16.927 1.00 90.62 227 LYS A N 1
ATOM 1854 C CA . LYS A 1 227 ? 12.761 4.126 16.694 1.00 90.62 227 LYS A CA 1
ATOM 1855 C C . LYS A 1 227 ? 11.635 3.673 17.623 1.00 90.62 227 LYS A C 1
ATOM 1857 O O . LYS A 1 227 ? 10.899 4.512 18.128 1.00 90.62 227 LYS A O 1
ATOM 1862 N N . PHE A 1 228 ? 11.502 2.368 17.831 1.00 90.12 228 PHE A N 1
ATOM 1863 C CA . PHE A 1 228 ? 10.427 1.775 18.628 1.00 90.12 228 PHE A CA 1
ATOM 1864 C C . PHE A 1 228 ? 10.884 1.363 20.036 1.00 90.12 228 PHE A C 1
ATOM 1866 O O . PHE A 1 228 ? 10.150 0.680 20.742 1.00 90.12 228 PHE A O 1
ATOM 1873 N N . ASN A 1 229 ? 12.093 1.771 20.445 1.00 90.69 229 ASN A N 1
ATOM 1874 C CA . ASN A 1 229 ? 12.695 1.468 21.746 1.00 90.69 229 ASN A CA 1
ATOM 1875 C C . ASN A 1 229 ? 12.659 -0.035 22.111 1.00 90.69 229 ASN A C 1
ATOM 1877 O O . ASN A 1 229 ? 12.233 -0.428 23.197 1.00 90.69 229 ASN A O 1
ATOM 1881 N N . LEU A 1 230 ? 13.083 -0.891 21.175 1.00 90.75 230 LEU A N 1
ATOM 1882 C CA . LEU A 1 230 ? 13.029 -2.350 21.304 1.00 90.75 230 LEU A CA 1
ATOM 1883 C C . LEU A 1 230 ? 14.363 -2.916 21.799 1.00 90.75 230 LEU A C 1
ATOM 1885 O O . LEU A 1 230 ? 15.428 -2.609 21.260 1.00 90.75 230 LEU A O 1
ATOM 1889 N N . SER A 1 231 ? 14.307 -3.842 22.758 1.00 87.44 231 SER A N 1
ATOM 1890 C CA . SER A 1 231 ? 15.490 -4.562 23.257 1.00 87.44 231 SER A CA 1
ATOM 1891 C C . SER A 1 231 ? 16.070 -5.546 22.227 1.00 87.44 231 SER A C 1
ATOM 1893 O O . SER A 1 231 ? 17.284 -5.752 22.153 1.00 87.44 231 SER A O 1
ATOM 1895 N N . GLN A 1 232 ? 15.219 -6.118 21.371 1.00 87.50 232 GLN A N 1
ATOM 1896 C CA . GLN A 1 232 ? 15.588 -7.087 20.337 1.00 87.50 232 GLN A CA 1
ATOM 1897 C C . GLN A 1 232 ? 14.901 -6.793 19.001 1.00 87.50 232 GLN A C 1
ATOM 1899 O O . GLN A 1 232 ? 13.919 -6.058 18.941 1.00 87.50 232 GLN A O 1
ATOM 1904 N N . SER A 1 233 ? 15.440 -7.347 17.910 1.00 84.25 233 SER A N 1
ATOM 1905 C CA . SER A 1 233 ? 14.793 -7.244 16.601 1.00 84.25 233 SER A CA 1
ATOM 1906 C C . SER A 1 233 ? 13.543 -8.114 16.582 1.00 84.25 233 SER A C 1
ATOM 1908 O O . SER A 1 233 ? 13.616 -9.278 16.974 1.00 84.25 233 SER A O 1
ATOM 1910 N N . LEU A 1 234 ? 12.443 -7.570 16.079 1.00 87.62 234 LEU A N 1
ATOM 1911 C CA . LEU A 1 234 ? 11.192 -8.298 15.908 1.00 87.62 234 LEU A CA 1
ATOM 1912 C C . LEU A 1 234 ? 11.016 -8.754 14.459 1.00 87.62 234 LEU A C 1
ATOM 1914 O O . LEU A 1 234 ? 11.711 -8.280 13.553 1.00 87.62 234 LEU A O 1
ATOM 1918 N N . ASP A 1 235 ? 10.101 -9.698 14.252 1.00 87.25 235 ASP A N 1
ATOM 1919 C CA . ASP A 1 235 ? 9.612 -10.024 12.918 1.00 87.25 235 ASP A CA 1
ATOM 1920 C C . ASP A 1 235 ? 8.799 -8.858 12.332 1.00 87.25 235 ASP A C 1
ATOM 1922 O O . ASP A 1 235 ? 8.423 -7.907 13.019 1.00 87.25 235 ASP A O 1
ATOM 1926 N N . SER A 1 236 ? 8.551 -8.935 11.029 1.00 86.25 236 SER A N 1
ATOM 1927 C CA . SER A 1 236 ? 7.917 -7.858 10.279 1.00 86.25 236 SER A CA 1
ATOM 1928 C C . SER A 1 236 ? 6.493 -7.560 10.759 1.00 86.25 236 SER A C 1
ATOM 1930 O O . SER A 1 236 ? 6.178 -6.398 10.993 1.00 86.25 236 SER A O 1
ATOM 1932 N N . ALA A 1 237 ? 5.655 -8.570 11.003 1.00 87.94 237 ALA A N 1
ATOM 1933 C CA . ALA A 1 237 ? 4.286 -8.336 11.463 1.00 87.94 237 ALA A CA 1
ATOM 1934 C C . ALA A 1 237 ? 4.262 -7.677 12.853 1.00 87.94 237 ALA A C 1
ATOM 1936 O O . ALA A 1 237 ? 3.517 -6.721 13.071 1.00 87.94 237 ALA A O 1
ATOM 1937 N N . SER A 1 238 ? 5.142 -8.111 13.759 1.00 90.56 238 SER A N 1
ATOM 1938 C CA . SER A 1 238 ? 5.302 -7.495 15.082 1.00 90.56 238 SER A CA 1
ATOM 1939 C C . SER A 1 238 ? 5.757 -6.031 15.017 1.00 90.56 238 SER A C 1
ATOM 1941 O O . SER A 1 238 ? 5.317 -5.216 15.826 1.00 90.56 238 SER A O 1
ATOM 1943 N N . LEU A 1 239 ? 6.606 -5.661 14.051 1.00 91.56 239 LEU A N 1
ATOM 1944 C CA . LEU A 1 239 ? 6.993 -4.259 13.846 1.00 91.56 239 LEU A CA 1
ATOM 1945 C C . LEU A 1 239 ? 5.798 -3.393 13.435 1.00 91.56 239 LEU A C 1
ATOM 1947 O O . LEU A 1 239 ? 5.652 -2.285 13.946 1.00 91.56 239 LEU A O 1
ATOM 1951 N N . PHE A 1 240 ? 4.935 -3.901 12.552 1.00 92.50 240 PHE A N 1
ATOM 1952 C CA . PHE A 1 240 ? 3.707 -3.201 12.172 1.00 92.50 240 PHE A CA 1
ATOM 1953 C C . PHE A 1 240 ? 2.756 -3.053 13.354 1.00 92.50 240 PHE A C 1
ATOM 1955 O O . PHE A 1 240 ? 2.213 -1.971 13.535 1.00 92.50 240 PHE A O 1
ATOM 1962 N N . PHE A 1 241 ? 2.610 -4.084 14.188 1.00 89.94 241 PHE A N 1
ATOM 1963 C CA . PHE A 1 241 ? 1.780 -4.013 15.391 1.00 89.94 241 PHE A CA 1
ATOM 1964 C C . PHE A 1 241 ? 2.233 -2.913 16.363 1.00 89.94 241 PHE A C 1
ATOM 1966 O O . PHE A 1 241 ? 1.399 -2.220 16.923 1.00 89.94 241 PHE A O 1
ATOM 1973 N N . ILE A 1 242 ? 3.544 -2.720 16.542 1.00 89.69 242 ILE A N 1
ATOM 1974 C CA . ILE A 1 242 ? 4.078 -1.671 17.430 1.00 89.69 242 ILE A CA 1
ATOM 1975 C C . ILE A 1 242 ? 3.982 -0.274 16.806 1.00 89.69 242 ILE A C 1
ATOM 1977 O O . ILE A 1 242 ? 3.868 0.718 17.521 1.00 89.69 242 ILE A O 1
ATOM 1981 N N . ALA A 1 243 ? 4.086 -0.183 15.481 1.00 88.00 243 ALA A N 1
ATOM 1982 C CA . ALA A 1 243 ? 4.031 1.085 14.762 1.00 88.00 243 ALA A CA 1
ATOM 1983 C C . ALA A 1 243 ? 2.605 1.626 14.563 1.00 88.00 243 ALA A C 1
ATOM 1985 O O . ALA A 1 243 ? 2.465 2.786 14.171 1.00 88.00 243 ALA A O 1
ATOM 1986 N N . SER A 1 244 ? 1.596 0.771 14.749 1.00 83.69 244 SER A N 1
ATOM 1987 C CA . SER A 1 244 ? 0.180 1.036 14.479 1.00 83.69 244 SER A CA 1
ATOM 1988 C C . SER A 1 244 ? -0.552 1.536 15.717 1.00 83.69 244 SER A C 1
ATOM 1990 O O . SER A 1 244 ? -0.277 1.011 16.817 1.00 83.69 244 SER A O 1
#

Foldseek 3Di:
DDLFWAALVRLCLLLVHDSVVSVVCVVVVQFDWDADPNGIITGLVSSLVCCVPPPPPDPPPPVVPPPCPPVVVLSVLLSVLSVCLVVDPPLVCSLVVSLVPDDPVRCLQQVQDDDDLVNLVVPPDDDPPDDLCPFAEEALAQFLNSNVVVSVVVNHDLARYAYEHQRPSSLSSNQSVCCVPPVDGRPRRDNDNLLPDPDDDDGPYYDYDWRQRHDDDPVVQVVLCVSLVNPGGDTGVVSVVSSD

Solvent-accessible surface area (backbone atoms only — not comparable to full-atom values): 14026 Å² total; per-residue (Å²): 85,61,84,62,43,38,44,52,66,56,52,15,60,63,73,73,50,53,57,67,57,50,52,48,34,42,75,69,67,57,31,50,74,44,80,55,94,95,38,68,30,30,32,42,67,36,48,52,50,31,49,76,73,51,55,81,74,51,82,84,54,68,81,75,60,86,83,40,83,78,58,53,56,56,46,52,49,41,54,54,50,47,58,45,56,76,74,52,87,60,67,83,53,47,51,57,53,54,54,66,71,46,50,72,67,53,28,45,51,72,31,60,69,75,72,50,64,73,56,41,68,70,68,68,74,75,63,94,86,61,61,36,69,79,42,31,38,33,18,63,37,31,45,58,23,50,54,60,59,47,43,48,73,67,45,34,41,60,90,36,39,37,28,16,23,74,50,62,47,28,40,49,48,28,45,40,54,44,31,73,75,68,72,42,73,42,66,45,54,39,74,36,58,54,90,70,54,93,74,77,82,88,62,79,42,74,56,71,66,56,35,68,63,37,74,72,54,73,69,56,41,52,51,49,22,66,75,68,71,42,97,61,80,71,56,38,38,59,49,50,60,72,73,99

Nearest PDB structures (foldseek):
  6ama-assembly1_B  TM=8.476E-01  e=9.258E-02  Streptomyces venezuelae
  6ecx-assembly1_A  TM=7.101E-01  e=4.761E-02  Stigmatella aurantiaca
  3eey-assembly4_I  TM=6.034E-01  e=1.093E-01  Acetivibrio thermocellus ATCC 27405
  3dh0-assembly1_A  TM=6.345E-01  e=1.800E-01  Aquifex aeolicus
  6ecv-assembly1_B  TM=5.175E-01  e=5.160E-01  Stigmatella aurantiaca

Secondary structure (DSSP, 8-state):
--TTEEEHHHHHHHTT--HHHHHHHHHTTSS-EEEETTEEEEEHHHHHHHHHHTTTTSGGGTTSTTS-TTTHHHHHHHHHHHHHHHH-S-HHHHHHHHHHHS-HHHHHHHT--PPPHHHHHHH----TT--TTT--EEETT-TT-HHHHHHHHHT--GGGEEEEES-HHHHHHHHHHHHHHHS---TTEEES-GGG-S-----SEE-----SS----HHHHHHHHHHTT-SSPPPHHHHHHHH-

Mean predicted aligne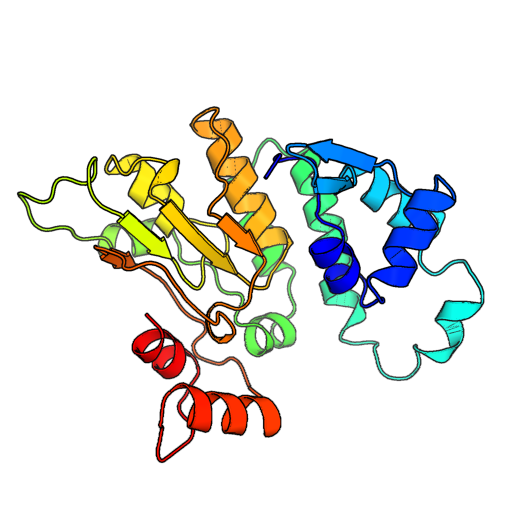d error: 8.9 Å

pLDDT: mean 86.01, std 13.43, range [37.59, 98.38]

InterPro domains:
  IPR002052 DNA methylase, N-6 adenine-specific, conserved site [PS00092] (206-212)
  IPR003356 DNA methylase, adenine-specific [PF02384] (93-228)
  IPR029063 S-adenosyl-L-methionine-dependent methyltransferase superfamily [G3DSA:3.40.50.150] (87-243)
  IPR029063 S-adenosyl-L-methionine-dependent methyltransferase superfamily [SSF53335] (18-241)
  IPR050953 N(4)/N(6)-adenine-specific DNA methyltransferase [PTHR33841] (57-242)

Radius of gyration: 18.57 Å; Cα contacts (8 Å, |Δi|>4): 327; chains: 1; bounding box: 50×41×49 Å

Organism: NCBI:txid1055527